Protein AF-A0A956BMW6-F1 (afdb_monomer_lite)

Sequence (352 aa):
LVRGEIVCARPAPELARLLAAKYALALAGGLCAAPFGGFLPFALVFYAIEAQMVFLAPALLDHPGLTRRELLAHCRDLTGRTGGTVATMRTVIPIAVRMLLGGLPSGDPVRAWSLGAIAVVLWYEDLLARPPATTASHAHLDVGGHAPLHVREEAVDLGLGLTLLHASDLHLRANGRSARVVEGVVHAARGVDAVLLGGDLLDGPSGEPLLTDLVRRCPRVLAIPGNHDRWVGVGRVRRAVERGSGTWLTGEALVGGLVVGTGGTPSARPALLLVHVPRQAVGGWDLAVAGHLHGGQVVLVERTRMWPGALLDGRTGRRFVVDGTPLLVSRGASDTLPVRWRCPREVLRIAL

pLDDT: mean 85.04, std 15.17, range [30.11, 98.88]

Secondary structure (DSSP, 8-state):
--------PPPPHHHHHHHHHHHHHHHHHHHHHGGGTSHHHHHHHHHHHHHTTTTHHHHHHH-TT--HHHHHHHHHHHHHHTTSHHHHHHHHHHHHHHHHHTTTTTT-HHHHHHHHHHHHHHHHHHHHTSPP-------SEEETT-SPPEEEEEE---SS--EEEEE----B-SSHHHHHHHHHHHHHTTT-SEEEE-S--BSSGGGHHHHHHHHHHSSEEEE---HHHHHH-HHHHHHHHHHTTPEEPSSEEEETTEEEESSSS-SSSSEEEE-SSGGG--SSSSEEEE-SSGGGSBEEEESSSEEEGGGT-TT-SSEEEETTEEEEE---S--SS-EEES---EEEEEE-

Radius of gyration: 25.82 Å; chains: 1; bounding box: 49×38×76 Å

Structure (mmCIF, N/CA/C/O backbone):
data_AF-A0A956BMW6-F1
#
_entry.id   AF-A0A956BMW6-F1
#
loop_
_atom_site.group_PDB
_atom_site.id
_atom_site.type_symbol
_atom_site.label_atom_id
_atom_site.label_alt_id
_atom_site.label_comp_id
_atom_site.label_asym_id
_atom_site.label_entity_id
_atom_site.label_seq_id
_atom_site.pdbx_PDB_ins_code
_atom_site.Cartn_x
_atom_site.Cartn_y
_atom_site.Cartn_z
_atom_site.occupancy
_atom_site.B_iso_or_equiv
_atom_site.auth_seq_id
_atom_site.auth_comp_id
_atom_site.auth_asym_id
_atom_site.auth_atom_id
_atom_site.pdbx_PDB_model_num
ATOM 1 N N . LEU A 1 1 ? -20.983 -14.139 -24.755 1.00 36.53 1 LEU A N 1
ATOM 2 C CA . LEU A 1 1 ? -21.664 -13.174 -23.866 1.00 36.53 1 LEU A CA 1
ATOM 3 C C . LEU A 1 1 ? -21.462 -11.771 -24.434 1.00 36.53 1 LEU A C 1
ATOM 5 O O . LEU A 1 1 ? -20.533 -11.092 -24.043 1.00 36.53 1 LEU A O 1
ATOM 9 N N . VAL A 1 2 ? -22.294 -11.391 -25.405 1.00 30.11 2 VAL A N 1
ATOM 10 C CA . VAL A 1 2 ? -22.669 -10.000 -25.703 1.00 30.11 2 VAL A CA 1
ATOM 11 C C . VAL A 1 2 ? -24.128 -10.105 -26.144 1.00 30.11 2 VAL A C 1
ATOM 13 O O . VAL A 1 2 ? -24.416 -10.595 -27.231 1.00 30.11 2 VAL A O 1
ATOM 16 N N . ARG A 1 3 ? -25.057 -9.790 -25.237 1.00 37.25 3 ARG A N 1
ATOM 17 C CA . ARG A 1 3 ? -26.448 -9.480 -25.582 1.00 37.25 3 ARG A CA 1
ATOM 18 C C . ARG A 1 3 ? -26.508 -7.959 -25.657 1.00 37.25 3 ARG A C 1
ATOM 20 O O . ARG A 1 3 ? -26.578 -7.304 -24.628 1.00 37.25 3 ARG A O 1
ATOM 27 N N . GLY A 1 4 ? -26.410 -7.435 -26.867 1.00 32.25 4 GLY A N 1
ATOM 28 C CA . GLY A 1 4 ? -26.647 -6.039 -27.197 1.00 32.25 4 GLY A CA 1
ATOM 29 C C . GLY A 1 4 ? -27.052 -6.011 -28.661 1.00 32.25 4 GLY A C 1
ATOM 30 O O . GLY A 1 4 ? -26.352 -6.585 -29.495 1.00 32.25 4 GLY A O 1
ATOM 31 N N . GLU A 1 5 ? -28.221 -5.457 -28.962 1.00 34.69 5 GLU A N 1
ATOM 32 C CA . GLU A 1 5 ? -28.668 -5.271 -30.338 1.00 34.69 5 GLU A CA 1
ATOM 33 C C . GLU A 1 5 ? -27.644 -4.395 -31.069 1.00 34.69 5 GLU A C 1
ATOM 35 O O . GLU A 1 5 ? -27.405 -3.250 -30.687 1.00 34.69 5 GLU A O 1
ATOM 40 N N . ILE A 1 6 ? -27.012 -4.934 -32.116 1.00 34.97 6 ILE A N 1
ATOM 41 C CA . ILE A 1 6 ? -26.205 -4.128 -33.031 1.00 34.97 6 ILE A CA 1
ATOM 42 C C . ILE A 1 6 ? -27.196 -3.329 -33.869 1.00 34.97 6 ILE A C 1
ATOM 44 O O . ILE A 1 6 ? -27.662 -3.783 -34.915 1.00 34.97 6 ILE A O 1
ATOM 48 N N . VAL A 1 7 ? -27.540 -2.132 -33.402 1.00 34.84 7 VAL A N 1
ATOM 49 C CA . VAL A 1 7 ? -28.178 -1.135 -34.255 1.00 34.84 7 VAL A CA 1
ATOM 50 C C . VAL A 1 7 ? -27.141 -0.764 -35.312 1.00 34.84 7 VAL A C 1
ATOM 52 O O . VAL A 1 7 ? -26.187 -0.039 -35.042 1.00 34.84 7 VAL A O 1
ATOM 55 N N . CYS A 1 8 ? -27.297 -1.309 -36.519 1.00 36.19 8 CYS A N 1
ATOM 56 C CA . CYS A 1 8 ? -26.541 -0.905 -37.702 1.00 36.19 8 CYS A CA 1
ATOM 57 C C . CYS A 1 8 ? -26.937 0.534 -38.073 1.00 36.19 8 CYS A C 1
ATOM 59 O O . CYS A 1 8 ? -27.705 0.775 -39.005 1.00 36.19 8 CYS A O 1
ATOM 61 N N . ALA A 1 9 ? -26.429 1.510 -37.321 1.00 43.31 9 ALA A N 1
ATOM 62 C CA . ALA A 1 9 ? -26.394 2.887 -37.770 1.00 43.31 9 ALA A CA 1
ATOM 63 C C . ALA A 1 9 ? -25.544 2.915 -39.047 1.00 43.31 9 ALA A C 1
ATOM 65 O O . ALA A 1 9 ? -24.424 2.399 -39.069 1.00 43.31 9 ALA A O 1
ATOM 66 N N . ARG A 1 10 ? -26.090 3.466 -40.139 1.00 45.69 10 ARG A N 1
ATOM 67 C CA . ARG A 1 10 ? -25.322 3.674 -41.375 1.00 45.69 10 ARG A CA 1
ATOM 68 C C . ARG A 1 10 ? -24.007 4.373 -41.004 1.00 45.69 10 ARG A C 1
ATOM 70 O O . ARG A 1 10 ? -24.070 5.328 -40.227 1.00 45.69 10 ARG A O 1
ATOM 77 N N . PRO A 1 11 ? -22.844 3.951 -41.536 1.00 48.69 11 PRO A N 1
ATOM 78 C CA . PRO A 1 11 ? -21.602 4.656 -41.265 1.00 48.69 11 PRO A CA 1
ATOM 79 C C . PRO A 1 11 ? -21.801 6.114 -41.672 1.00 48.69 11 PRO A C 1
ATOM 81 O O . PRO A 1 11 ? -22.144 6.398 -42.823 1.00 48.69 11 PRO A O 1
ATOM 84 N N . ALA A 1 12 ? -21.658 7.028 -40.711 1.00 57.59 12 ALA A N 1
ATOM 85 C CA . ALA A 1 12 ? -21.768 8.450 -40.980 1.00 57.59 12 ALA A CA 1
ATOM 86 C C . ALA A 1 12 ? -20.823 8.785 -42.153 1.00 57.59 12 ALA A C 1
ATOM 88 O O . ALA A 1 12 ? -19.691 8.295 -42.166 1.00 57.59 12 ALA A O 1
ATOM 89 N N . PRO A 1 13 ? -21.234 9.584 -43.154 1.00 61.38 13 PRO A N 1
ATOM 90 C CA . PRO A 1 13 ? -20.389 9.935 -44.304 1.00 61.38 13 PRO A CA 1
ATOM 91 C C . PRO A 1 13 ? -19.022 10.526 -43.904 1.00 61.38 13 PRO A C 1
ATOM 93 O O . PRO A 1 13 ? -18.070 10.492 -44.685 1.00 61.38 13 PRO A O 1
ATOM 96 N N . GLU A 1 14 ? -18.892 11.010 -42.670 1.00 61.91 14 GLU A N 1
ATOM 97 C CA . GLU A 1 14 ? -17.630 11.418 -42.055 1.00 61.91 14 GLU A CA 1
ATOM 98 C C . GLU A 1 14 ? -16.658 10.259 -41.774 1.00 61.91 14 GLU A C 1
ATOM 100 O O . GLU A 1 14 ? -15.463 10.420 -42.020 1.00 61.91 14 GLU A O 1
ATOM 105 N N . LEU A 1 15 ? -17.134 9.075 -41.362 1.00 59.09 15 LEU A N 1
ATOM 106 C CA . LEU A 1 15 ? -16.298 7.884 -41.149 1.00 59.09 15 LEU A CA 1
ATOM 107 C C . LEU A 1 15 ? -15.614 7.459 -42.453 1.00 59.09 15 LEU A C 1
ATOM 109 O O . LEU A 1 15 ? -14.406 7.228 -42.479 1.00 59.09 15 LEU A O 1
ATOM 113 N N . ALA A 1 16 ? -16.365 7.420 -43.557 1.00 65.19 16 ALA A N 1
ATOM 114 C CA . ALA A 1 16 ? -15.823 7.071 -44.868 1.00 65.19 16 ALA A CA 1
ATOM 115 C C . ALA A 1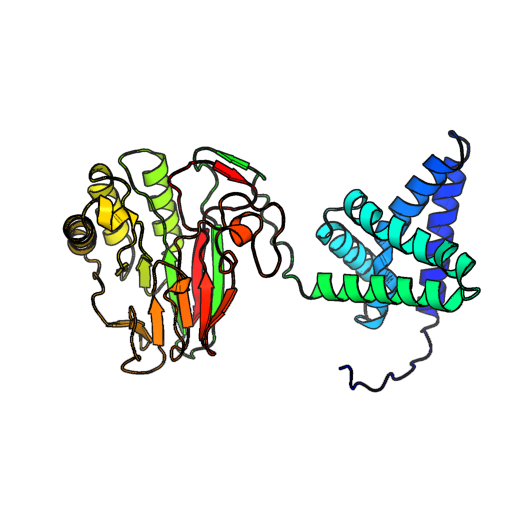 16 ? -14.759 8.082 -45.335 1.00 65.19 16 ALA A C 1
ATOM 117 O O . ALA A 1 16 ? -13.702 7.688 -45.827 1.00 65.19 16 ALA A O 1
ATOM 118 N N . ARG A 1 17 ? -14.992 9.386 -45.122 1.00 71.81 17 ARG A N 1
ATOM 119 C CA . ARG A 1 17 ? -14.029 10.450 -45.461 1.00 71.81 17 ARG A CA 1
ATOM 120 C C . ARG A 1 17 ? -12.768 10.397 -44.597 1.00 71.81 17 ARG A C 1
ATOM 122 O O . ARG A 1 17 ? -11.673 10.604 -45.114 1.00 71.81 17 ARG A O 1
ATOM 129 N N . LEU A 1 18 ? -12.898 10.104 -43.303 1.00 66.94 18 LEU A N 1
ATOM 130 C CA . LEU A 1 18 ? -11.768 9.986 -42.378 1.00 66.94 18 LEU A CA 1
ATOM 131 C C . LEU A 1 18 ? -10.918 8.746 -42.660 1.00 66.94 18 LEU A C 1
ATOM 133 O O . LEU A 1 18 ? -9.692 8.848 -42.678 1.00 66.94 18 LEU A O 1
ATOM 137 N N . LEU A 1 19 ? -11.547 7.602 -42.942 1.00 66.81 19 LEU A N 1
ATOM 138 C CA . LEU A 1 19 ? -10.843 6.387 -43.351 1.00 66.81 19 LEU A CA 1
ATOM 139 C C . LEU A 1 19 ? -10.152 6.566 -44.711 1.00 66.81 19 LEU A C 1
ATOM 141 O O . LEU A 1 19 ? -8.996 6.179 -44.862 1.00 66.81 19 LEU A O 1
ATOM 145 N N . ALA A 1 20 ? -10.802 7.220 -45.677 1.00 72.69 20 ALA A N 1
ATOM 146 C CA . ALA A 1 20 ? -10.175 7.544 -46.958 1.00 72.69 20 ALA A CA 1
ATOM 147 C C . ALA A 1 20 ? -8.963 8.479 -46.782 1.00 72.69 20 ALA A C 1
ATOM 149 O O . ALA A 1 20 ? -7.898 8.226 -47.343 1.00 72.69 20 ALA A O 1
ATOM 150 N N . ALA A 1 21 ? -9.085 9.516 -45.945 1.00 73.25 21 ALA A N 1
ATOM 151 C CA . ALA A 1 21 ? -7.979 10.420 -45.628 1.00 73.25 21 ALA A CA 1
ATOM 152 C C . ALA A 1 21 ? -6.824 9.706 -44.902 1.00 73.25 21 ALA A C 1
ATOM 154 O O . ALA A 1 21 ? -5.660 10.006 -45.167 1.00 73.25 21 ALA A O 1
ATOM 155 N N . LYS A 1 22 ? -7.135 8.747 -44.020 1.00 70.31 22 LYS A N 1
ATOM 156 C CA . LYS A 1 22 ? -6.161 7.881 -43.341 1.00 70.31 22 LYS A CA 1
ATOM 157 C C . LYS A 1 22 ? -5.323 7.097 -44.352 1.00 70.31 22 LYS A C 1
ATOM 159 O O . LYS A 1 22 ? -4.097 7.194 -44.325 1.00 70.31 22 LYS A O 1
ATOM 164 N N . TYR A 1 23 ? -5.969 6.373 -45.266 1.00 72.00 23 TYR A N 1
ATOM 165 C CA . TYR A 1 23 ? -5.254 5.574 -46.263 1.00 72.00 23 TYR A CA 1
ATOM 166 C C . TYR A 1 23 ? -4.502 6.440 -47.279 1.00 72.00 23 TYR A C 1
ATOM 168 O O . TYR A 1 23 ? -3.390 6.084 -47.659 1.00 72.00 23 TYR A O 1
ATOM 176 N N . ALA A 1 24 ? -5.039 7.605 -47.656 1.00 73.75 24 ALA A N 1
ATOM 177 C CA . ALA A 1 24 ? -4.345 8.554 -48.526 1.00 73.75 24 ALA A CA 1
ATOM 178 C C . ALA A 1 24 ? -3.059 9.104 -47.885 1.00 73.75 24 ALA A C 1
ATOM 180 O O . ALA A 1 24 ? -2.025 9.167 -48.546 1.00 73.75 24 ALA A O 1
ATOM 181 N N . LEU A 1 25 ? -3.093 9.456 -46.594 1.00 69.62 25 LEU A N 1
ATOM 182 C CA . LEU A 1 25 ? -1.922 9.955 -45.867 1.00 69.62 25 LEU A CA 1
ATOM 183 C C . LEU A 1 25 ? -0.862 8.864 -45.670 1.00 69.62 25 LEU A C 1
ATOM 185 O O . LEU A 1 25 ? 0.325 9.121 -45.865 1.00 69.62 25 LEU A O 1
ATOM 189 N N . ALA A 1 26 ? -1.286 7.650 -45.309 1.00 65.56 26 ALA A N 1
ATOM 190 C CA . ALA A 1 26 ? -0.382 6.517 -45.145 1.00 65.56 26 ALA A CA 1
ATOM 191 C C . ALA A 1 26 ? 0.287 6.139 -46.479 1.00 65.56 26 ALA A C 1
ATOM 193 O O . ALA A 1 26 ? 1.500 5.937 -46.525 1.00 65.56 26 ALA A O 1
ATOM 194 N N . LEU A 1 27 ? -0.478 6.130 -47.578 1.00 70.75 27 LEU A N 1
ATOM 195 C CA . LEU A 1 27 ? 0.034 5.872 -48.924 1.00 70.75 27 LEU A CA 1
ATOM 196 C C . LEU A 1 27 ? 0.987 6.976 -49.399 1.00 70.75 27 LEU A C 1
ATOM 198 O O . LEU A 1 27 ? 2.063 6.660 -49.895 1.00 70.75 27 LEU A O 1
ATOM 202 N N . ALA A 1 28 ? 0.642 8.254 -49.212 1.00 71.44 28 ALA A N 1
ATOM 203 C CA . ALA A 1 28 ? 1.502 9.379 -49.585 1.00 71.44 28 ALA A CA 1
ATOM 204 C C . ALA A 1 28 ? 2.822 9.382 -48.795 1.00 71.44 28 ALA A C 1
ATOM 206 O O . ALA A 1 28 ? 3.891 9.520 -49.384 1.00 71.44 28 ALA A O 1
ATOM 207 N N . GLY A 1 29 ? 2.760 9.162 -47.476 1.00 63.56 29 GLY A N 1
ATOM 208 C CA . GLY A 1 29 ? 3.949 9.046 -46.628 1.00 63.56 29 GLY A CA 1
ATOM 209 C C . GLY A 1 29 ? 4.844 7.872 -47.029 1.00 63.56 29 GLY A C 1
ATOM 210 O O . GLY A 1 29 ? 6.062 8.025 -47.093 1.00 63.56 29 GLY A O 1
ATOM 211 N N . GLY A 1 30 ? 4.243 6.729 -47.372 1.00 61.69 30 GLY A N 1
ATOM 212 C CA . GLY A 1 30 ? 4.965 5.597 -47.944 1.00 61.69 30 GLY A CA 1
ATOM 213 C C . GLY A 1 30 ? 5.629 5.953 -49.278 1.00 61.69 30 GLY A C 1
ATOM 214 O O . GLY A 1 30 ? 6.833 5.762 -49.431 1.00 61.69 30 GLY A O 1
ATOM 215 N N . LEU A 1 31 ? 4.877 6.501 -50.240 1.00 70.31 31 LEU A N 1
ATOM 216 C CA . LEU A 1 31 ? 5.373 6.816 -51.588 1.00 70.31 31 LEU A CA 1
ATOM 217 C C . LEU A 1 31 ? 6.543 7.810 -51.564 1.00 70.31 31 LEU A C 1
ATOM 219 O O . LEU A 1 31 ? 7.492 7.638 -52.324 1.00 70.31 31 LEU A O 1
ATOM 223 N N . CYS A 1 32 ? 6.536 8.783 -50.649 1.00 67.94 32 CYS A N 1
ATOM 224 C CA . CYS A 1 32 ? 7.662 9.698 -50.437 1.00 67.94 32 CYS A CA 1
ATOM 225 C C . CYS A 1 32 ? 8.940 8.996 -49.938 1.00 67.94 32 CYS A C 1
ATOM 227 O O . CYS A 1 32 ? 10.039 9.496 -50.168 1.00 67.94 32 CYS A O 1
ATOM 229 N N . ALA A 1 33 ? 8.817 7.844 -49.273 1.00 61.12 33 ALA A N 1
ATOM 230 C CA . ALA A 1 33 ? 9.941 7.045 -48.783 1.00 61.12 33 ALA A CA 1
ATOM 231 C C . ALA A 1 33 ? 10.445 6.002 -49.805 1.00 61.12 33 ALA A C 1
ATOM 233 O O . ALA A 1 33 ? 11.543 5.469 -49.646 1.00 61.12 33 ALA A O 1
ATOM 234 N N . ALA A 1 34 ? 9.681 5.727 -50.871 1.00 61.94 34 ALA A N 1
ATOM 235 C CA . ALA A 1 34 ? 10.022 4.739 -51.899 1.00 61.94 34 ALA A CA 1
ATOM 236 C C . ALA A 1 34 ? 11.363 4.987 -52.638 1.00 61.94 34 ALA A C 1
ATOM 238 O O . ALA A 1 34 ? 12.058 4.003 -52.909 1.00 61.94 34 ALA A O 1
ATOM 239 N N . PRO A 1 35 ? 11.792 6.239 -52.921 1.00 69.25 35 PRO A N 1
ATOM 240 C CA . PRO A 1 35 ? 13.076 6.507 -53.582 1.00 69.25 35 PRO A CA 1
ATOM 241 C C . PRO A 1 35 ? 14.315 6.162 -52.735 1.00 69.25 35 PRO A C 1
ATOM 243 O O . PRO A 1 35 ? 15.419 6.119 -53.269 1.00 69.25 35 PRO A O 1
ATOM 246 N N . PHE A 1 36 ? 14.157 5.913 -51.429 1.00 64.69 36 PHE A N 1
ATOM 247 C CA . PHE A 1 36 ? 15.257 5.805 -50.461 1.00 64.69 36 PHE A CA 1
ATOM 248 C C . PHE A 1 36 ? 15.595 4.363 -50.031 1.00 64.69 36 PHE A C 1
ATOM 250 O O . PHE A 1 36 ? 16.096 4.153 -48.928 1.00 64.69 36 PHE A O 1
ATOM 257 N N . GLY A 1 37 ? 15.358 3.357 -50.883 1.00 57.81 37 GLY A N 1
ATOM 258 C CA . GLY A 1 37 ? 15.910 2.006 -50.663 1.00 57.81 37 GLY A CA 1
ATOM 259 C C . GLY A 1 37 ? 14.908 0.855 -50.518 1.00 57.81 37 GLY A C 1
ATOM 260 O O . GLY A 1 37 ? 15.183 -0.109 -49.807 1.00 57.81 37 GLY A O 1
ATOM 261 N N . GLY A 1 38 ? 13.768 0.906 -51.214 1.00 65.31 38 GLY A N 1
ATOM 262 C CA . GLY A 1 38 ? 12.919 -0.271 -51.450 1.00 65.31 38 GLY A CA 1
ATOM 263 C C . GLY A 1 38 ? 11.699 -0.422 -50.531 1.00 65.31 38 GLY A C 1
ATOM 264 O O . GLY A 1 38 ? 11.336 0.466 -49.766 1.00 65.31 38 GLY A O 1
ATOM 265 N N . PHE A 1 39 ? 11.018 -1.567 -50.642 1.00 70.38 39 PHE A N 1
ATOM 266 C CA . PHE A 1 39 ? 9.704 -1.828 -50.028 1.00 70.38 39 PHE A CA 1
ATOM 267 C C . PHE A 1 39 ? 9.698 -1.775 -48.487 1.00 70.38 39 PHE A C 1
ATOM 269 O O . PHE A 1 39 ? 8.685 -1.440 -47.876 1.00 70.38 39 PHE A O 1
ATOM 276 N N . LEU A 1 40 ? 10.826 -2.079 -47.841 1.00 69.81 40 LEU A N 1
ATOM 277 C CA . LEU A 1 40 ? 10.925 -2.145 -46.382 1.00 69.81 40 LEU A CA 1
ATOM 278 C C . LEU A 1 40 ? 10.830 -0.767 -45.688 1.00 69.81 40 LEU A C 1
ATOM 280 O O . LEU A 1 40 ? 9.982 -0.627 -44.805 1.00 69.81 40 LEU A O 1
ATOM 284 N N . PRO A 1 41 ? 11.620 0.266 -46.053 1.00 70.19 41 PRO A N 1
ATOM 285 C CA . PRO A 1 41 ? 11.460 1.605 -45.479 1.00 70.19 41 PRO A CA 1
ATOM 286 C C . PRO A 1 41 ? 10.086 2.218 -45.790 1.00 70.19 41 PRO A C 1
ATOM 288 O O . PRO A 1 41 ? 9.492 2.837 -44.907 1.00 70.19 41 PRO A O 1
ATOM 291 N N . PHE A 1 42 ? 9.533 1.959 -46.983 1.00 75.69 42 PHE A N 1
ATOM 292 C CA . PHE A 1 42 ? 8.144 2.296 -47.323 1.00 75.69 42 PHE A CA 1
ATOM 293 C C . PHE A 1 42 ? 7.161 1.691 -46.309 1.00 75.69 42 PHE A C 1
ATOM 295 O O . PHE A 1 42 ? 6.346 2.406 -45.723 1.00 75.69 42 PHE A O 1
ATOM 302 N N . ALA A 1 43 ? 7.260 0.381 -46.061 1.00 73.62 43 ALA A N 1
ATOM 303 C CA . ALA A 1 43 ? 6.364 -0.326 -45.153 1.00 73.62 43 ALA A CA 1
ATOM 304 C C . ALA A 1 43 ? 6.498 0.184 -43.712 1.00 73.62 43 ALA A C 1
ATOM 306 O O . ALA A 1 43 ? 5.493 0.373 -43.031 1.00 73.62 43 ALA A O 1
ATOM 307 N N . LEU A 1 44 ? 7.717 0.462 -43.244 1.00 75.56 44 LEU A N 1
ATOM 308 C CA . LEU A 1 44 ? 7.942 0.977 -41.892 1.00 75.56 44 LEU A CA 1
ATOM 309 C C . LEU A 1 44 ? 7.322 2.364 -41.687 1.00 75.56 44 LEU A C 1
ATOM 311 O O . LEU A 1 44 ? 6.669 2.580 -40.668 1.00 75.56 44 LEU A O 1
ATOM 315 N N . VAL A 1 45 ? 7.471 3.279 -42.650 1.00 75.94 45 VAL A N 1
ATOM 316 C CA . VAL A 1 45 ? 6.852 4.615 -42.588 1.00 75.94 45 VAL A CA 1
ATOM 317 C C . VAL A 1 45 ? 5.329 4.514 -42.665 1.00 75.94 45 VAL A C 1
ATOM 319 O O . VAL A 1 45 ? 4.634 5.123 -41.851 1.00 75.94 45 VAL A O 1
ATOM 322 N N . PHE A 1 46 ? 4.810 3.691 -43.581 1.00 81.06 46 PHE A N 1
ATOM 323 C CA . PHE A 1 46 ? 3.379 3.412 -43.688 1.00 81.06 46 PHE A CA 1
ATOM 324 C C . PHE A 1 46 ? 2.810 2.919 -42.350 1.00 81.06 46 PHE A C 1
ATOM 326 O O . PHE A 1 46 ? 1.844 3.485 -41.841 1.00 81.06 46 PHE A O 1
ATOM 333 N N . TYR A 1 47 ? 3.444 1.920 -41.728 1.00 80.31 47 TYR A N 1
ATOM 334 C CA . TYR A 1 47 ? 2.975 1.361 -40.459 1.00 80.31 47 TYR A CA 1
ATOM 335 C C . TYR A 1 47 ? 3.205 2.283 -39.258 1.00 80.31 47 TYR A C 1
ATOM 337 O O . TYR A 1 47 ? 2.441 2.209 -38.298 1.00 80.31 47 TYR A O 1
ATOM 345 N N . ALA A 1 48 ? 4.197 3.174 -39.295 1.00 78.75 48 ALA A N 1
ATOM 346 C CA . ALA A 1 48 ? 4.371 4.197 -38.265 1.00 78.75 48 ALA A CA 1
ATOM 347 C C . ALA A 1 48 ? 3.217 5.214 -38.276 1.00 78.75 48 ALA A C 1
ATOM 349 O O . ALA A 1 48 ? 2.740 5.610 -37.210 1.00 78.75 48 ALA A O 1
ATOM 350 N N . ILE A 1 49 ? 2.743 5.593 -39.469 1.00 79.94 49 ILE A N 1
ATOM 351 C CA . ILE A 1 49 ? 1.562 6.447 -39.659 1.00 79.94 49 ILE A CA 1
ATOM 352 C C . ILE A 1 49 ? 0.287 5.684 -39.273 1.00 79.94 49 ILE A C 1
ATOM 354 O O . ILE A 1 49 ? -0.530 6.199 -38.510 1.00 79.94 49 ILE A O 1
ATOM 358 N N . GLU A 1 50 ? 0.141 4.442 -39.738 1.00 81.62 50 GLU A N 1
ATOM 359 C CA . GLU A 1 50 ? -1.007 3.579 -39.435 1.00 81.62 50 GLU A CA 1
ATOM 360 C C . GLU A 1 50 ? -1.154 3.330 -37.931 1.00 81.62 50 GLU A C 1
ATOM 362 O O . GLU A 1 50 ? -2.260 3.390 -37.398 1.00 81.62 50 GLU A O 1
ATOM 367 N N . ALA A 1 51 ? -0.039 3.137 -37.220 1.00 84.62 51 ALA A N 1
ATOM 368 C CA . ALA A 1 51 ? -0.019 2.967 -35.772 1.00 84.62 51 ALA A CA 1
ATOM 369 C C . ALA A 1 51 ? -0.664 4.147 -35.024 1.00 84.62 51 ALA A C 1
ATOM 371 O O . ALA A 1 51 ? -1.325 3.916 -34.019 1.00 84.62 51 ALA A O 1
ATOM 372 N N . GLN A 1 52 ? -0.558 5.383 -35.531 1.00 82.62 52 GLN A N 1
ATOM 373 C CA . GLN A 1 52 ? -1.207 6.552 -34.910 1.00 82.62 52 GLN A CA 1
ATOM 374 C C . GLN A 1 52 ? -2.730 6.578 -35.100 1.00 82.62 52 GLN A C 1
ATOM 376 O O . GLN A 1 52 ? -3.421 7.368 -34.458 1.00 82.62 52 GLN A O 1
ATOM 381 N N . MET A 1 53 ? -3.253 5.772 -36.026 1.00 83.06 53 MET A N 1
ATOM 382 C CA . MET A 1 53 ? -4.650 5.793 -36.469 1.00 83.06 53 MET A CA 1
ATOM 383 C C . MET A 1 53 ? -5.308 4.409 -36.409 1.00 83.06 53 MET A C 1
ATOM 385 O O . MET A 1 53 ? -6.397 4.211 -36.958 1.00 83.06 53 MET A O 1
ATOM 389 N N . VAL A 1 54 ? -4.667 3.431 -35.765 1.00 87.81 54 VAL A N 1
ATOM 390 C CA . VAL A 1 54 ? -5.180 2.057 -35.691 1.00 87.81 54 VAL A CA 1
ATOM 391 C C . VAL A 1 54 ? -6.491 1.990 -34.899 1.00 87.81 54 VAL A C 1
ATOM 393 O O . VAL A 1 54 ? -7.396 1.250 -35.268 1.00 87.81 54 VAL A O 1
ATOM 396 N N . PHE A 1 55 ? -6.646 2.851 -33.891 1.00 89.50 55 PHE A N 1
ATOM 397 C CA . PHE A 1 55 ? -7.839 2.936 -33.042 1.00 89.50 55 PHE A CA 1
ATOM 398 C C . PHE A 1 55 ? -8.918 3.893 -33.565 1.00 89.50 55 PHE A C 1
ATOM 400 O O . PHE A 1 55 ? -9.931 4.086 -32.905 1.00 89.50 55 PHE A O 1
ATOM 407 N N . LEU A 1 56 ? -8.733 4.482 -34.751 1.00 84.19 56 LEU A N 1
ATOM 408 C CA . LEU A 1 56 ? -9.634 5.513 -35.274 1.00 84.19 56 LEU A CA 1
ATOM 409 C C . LEU A 1 56 ? -11.072 5.010 -35.459 1.00 84.19 56 LEU A C 1
ATOM 411 O O . LEU A 1 56 ? -12.018 5.723 -35.147 1.00 84.19 56 LEU A O 1
ATOM 415 N N . ALA A 1 57 ? -11.226 3.788 -35.974 1.00 81.44 57 ALA A N 1
ATOM 416 C CA . ALA A 1 57 ? -12.533 3.187 -36.215 1.00 81.44 57 ALA A CA 1
ATOM 417 C C . ALA A 1 57 ? -13.296 2.873 -34.913 1.00 81.44 57 ALA A C 1
ATOM 419 O O . ALA A 1 57 ? -14.414 3.367 -34.786 1.00 81.44 57 ALA A O 1
ATOM 420 N N . PRO A 1 58 ? -12.736 2.125 -33.938 1.00 80.19 58 PRO A N 1
ATOM 421 C CA . PRO A 1 58 ? -13.439 1.888 -32.678 1.00 80.19 58 PRO A CA 1
ATOM 422 C C . PRO A 1 58 ? -13.671 3.179 -31.877 1.00 80.19 58 PRO A C 1
ATOM 424 O O . PRO A 1 58 ? -14.776 3.392 -31.396 1.00 80.19 58 PRO A O 1
ATOM 427 N N . ALA A 1 59 ? -12.711 4.112 -31.846 1.00 79.38 59 ALA A N 1
ATOM 428 C CA . ALA A 1 59 ? -12.892 5.384 -31.144 1.00 79.38 59 ALA A CA 1
ATOM 429 C C . ALA A 1 59 ? -14.018 6.257 -31.719 1.00 79.38 59 ALA A C 1
ATOM 431 O O . ALA A 1 59 ? -14.670 6.985 -30.976 1.00 79.38 59 ALA A O 1
ATOM 432 N N . LEU A 1 60 ? -14.261 6.203 -33.035 1.00 77.69 60 LEU A N 1
ATOM 433 C CA . LEU A 1 60 ? -15.384 6.924 -33.635 1.00 77.69 60 LEU A CA 1
ATOM 434 C C . LEU A 1 60 ? -16.734 6.296 -33.260 1.00 77.69 60 LEU A C 1
ATOM 436 O O . LEU A 1 60 ? -17.716 7.020 -33.123 1.00 77.69 60 LEU A O 1
ATOM 440 N N . LEU A 1 61 ? -16.788 4.967 -33.116 1.00 75.12 61 LEU A N 1
ATOM 441 C CA . LEU A 1 61 ? -18.007 4.261 -32.714 1.00 75.12 61 LEU A CA 1
ATOM 442 C C . LEU A 1 61 ? -18.400 4.607 -31.272 1.00 75.12 61 LEU A C 1
ATOM 444 O O . LEU A 1 61 ? -19.575 4.861 -31.017 1.00 75.12 61 LEU A O 1
ATOM 448 N N . ASP A 1 62 ? -17.422 4.694 -30.373 1.00 76.00 62 ASP A N 1
ATOM 449 C CA . ASP A 1 62 ? -17.650 5.005 -28.956 1.00 76.00 62 ASP A CA 1
ATOM 450 C C . ASP A 1 62 ? -17.882 6.495 -28.689 1.00 76.00 62 ASP A C 1
ATOM 452 O O . ASP A 1 62 ? -18.547 6.879 -27.721 1.00 76.00 62 ASP A O 1
ATOM 456 N N . HIS A 1 63 ? -17.331 7.361 -29.540 1.00 74.12 63 HIS A N 1
ATOM 457 C CA . HIS A 1 63 ? -17.365 8.807 -29.347 1.00 74.12 63 HIS A CA 1
ATOM 458 C C . HIS A 1 63 ? -17.809 9.555 -30.618 1.00 74.12 63 HIS A C 1
ATOM 460 O O . HIS A 1 63 ? -17.043 10.353 -31.170 1.00 74.12 63 HIS A O 1
ATOM 466 N N . PRO A 1 64 ? -19.064 9.373 -31.076 1.00 69.88 64 PRO A N 1
ATOM 467 C CA . PRO A 1 64 ? -19.549 9.939 -32.340 1.00 69.88 64 PRO A CA 1
ATOM 468 C C . PRO A 1 64 ? -19.626 11.476 -32.357 1.00 69.88 64 PRO A C 1
ATOM 470 O O . PRO A 1 64 ? -19.787 12.064 -33.421 1.00 69.88 64 PRO A O 1
ATOM 473 N N . GLY A 1 65 ? -19.527 12.133 -31.196 1.00 71.62 65 GLY A N 1
ATOM 474 C CA . GLY A 1 65 ? -19.571 13.593 -31.062 1.00 71.62 65 GLY A CA 1
ATOM 475 C C . GLY A 1 65 ? -18.211 14.300 -31.087 1.00 71.62 65 GLY A C 1
ATOM 476 O O . GLY A 1 65 ? -18.187 15.528 -31.032 1.00 71.62 65 GLY A O 1
ATOM 477 N N . LEU A 1 66 ? -17.086 13.572 -31.136 1.00 74.38 66 LEU A N 1
ATOM 478 C CA . LEU A 1 66 ? -15.757 14.194 -31.145 1.00 74.38 66 LEU A CA 1
ATOM 479 C C . LEU A 1 66 ? -15.417 14.791 -32.509 1.00 74.38 66 LEU A C 1
ATOM 481 O O . LEU A 1 66 ? -15.626 14.180 -33.557 1.00 74.38 66 LEU A O 1
ATOM 485 N N . THR A 1 67 ? -14.779 15.960 -32.500 1.00 82.00 67 THR A N 1
ATOM 486 C CA . THR A 1 67 ? -14.219 16.539 -33.721 1.00 82.00 67 THR A CA 1
ATOM 487 C C . THR A 1 67 ? -13.040 15.704 -34.231 1.00 82.00 67 THR A C 1
ATOM 489 O O . THR A 1 67 ? -12.341 15.020 -33.478 1.00 82.00 67 THR A O 1
ATOM 492 N N . ARG A 1 68 ? -12.718 15.826 -35.527 1.00 76.00 68 ARG A N 1
ATOM 493 C CA . ARG A 1 68 ? -11.555 15.152 -36.144 1.00 76.00 68 ARG A CA 1
ATOM 494 C C . ARG A 1 68 ? -10.251 15.362 -35.362 1.00 76.00 68 ARG A C 1
ATOM 496 O O . ARG A 1 68 ? -9.421 14.457 -35.291 1.00 76.00 68 ARG A O 1
ATOM 503 N N . ARG A 1 69 ? -10.034 16.563 -34.819 1.00 76.88 69 ARG A N 1
ATOM 504 C CA . ARG A 1 69 ? -8.804 16.903 -34.089 1.00 76.88 69 ARG A CA 1
ATOM 505 C C . ARG A 1 69 ? -8.734 16.179 -32.747 1.00 76.88 69 ARG A C 1
ATOM 507 O O . ARG A 1 69 ? -7.669 15.666 -32.407 1.00 76.88 69 ARG A O 1
ATOM 514 N N . GLU A 1 70 ? -9.846 16.121 -32.025 1.00 75.50 70 GLU A N 1
ATOM 515 C CA . GLU A 1 70 ? -9.958 15.437 -30.733 1.00 75.50 70 GLU A CA 1
ATOM 516 C C . GLU A 1 70 ? -9.824 13.927 -30.901 1.00 75.50 70 GLU A C 1
ATOM 518 O O . GLU A 1 70 ? -9.069 13.296 -30.168 1.00 75.50 70 GLU A O 1
ATOM 523 N N . LEU A 1 71 ? -10.442 13.362 -31.938 1.00 77.69 71 LEU A N 1
ATOM 524 C CA . LEU A 1 71 ? -10.350 11.936 -32.237 1.00 77.69 71 LEU A CA 1
ATOM 525 C C . LEU A 1 71 ? -8.910 11.501 -32.563 1.00 77.69 71 LEU A C 1
ATOM 527 O O . LEU A 1 71 ? -8.432 10.473 -32.082 1.00 77.69 71 LEU A O 1
ATOM 531 N N . LEU A 1 72 ? -8.176 12.312 -33.334 1.00 80.94 72 LEU A N 1
ATOM 532 C CA . LEU A 1 72 ? -6.757 12.063 -33.613 1.00 80.94 72 LEU A CA 1
ATOM 533 C C . LEU A 1 72 ? -5.874 12.242 -32.372 1.00 80.94 72 LEU A C 1
ATOM 535 O O . LEU A 1 72 ? -4.879 11.531 -32.234 1.00 80.94 72 LEU A O 1
ATOM 539 N N . ALA A 1 73 ? -6.198 13.189 -31.489 1.00 78.56 73 ALA A N 1
ATOM 540 C CA . ALA A 1 73 ? -5.497 13.350 -30.218 1.00 78.56 73 ALA A CA 1
ATOM 541 C C . ALA A 1 73 ? -5.739 12.143 -29.296 1.00 78.56 73 ALA A C 1
ATOM 543 O O . ALA A 1 73 ? -4.786 11.612 -28.733 1.00 78.56 73 ALA A O 1
ATOM 544 N N . HIS A 1 74 ? -6.976 11.652 -29.234 1.00 80.69 74 HIS A N 1
ATOM 545 C CA . HIS A 1 74 ? -7.359 10.454 -28.492 1.00 80.69 74 HIS A CA 1
ATOM 546 C C . HIS A 1 74 ? -6.651 9.193 -29.016 1.00 80.69 74 HIS A C 1
ATOM 548 O O . HIS A 1 74 ? -6.074 8.435 -28.242 1.00 80.69 74 HIS A O 1
ATOM 554 N N . CYS A 1 75 ? -6.578 8.996 -30.338 1.00 84.25 75 CYS A N 1
ATOM 555 C CA . CYS A 1 75 ? -5.828 7.872 -30.916 1.00 84.25 75 CYS A CA 1
ATOM 556 C C . CYS A 1 75 ? -4.324 7.944 -30.606 1.00 84.25 75 CYS A C 1
ATOM 558 O O . CYS A 1 75 ? -3.689 6.916 -30.360 1.00 84.25 75 CYS A O 1
ATOM 560 N N . ARG A 1 76 ? -3.744 9.152 -30.586 1.00 83.19 76 ARG A N 1
ATOM 561 C CA . ARG A 1 76 ? -2.342 9.362 -30.192 1.00 83.19 76 ARG A CA 1
ATOM 562 C C . ARG A 1 76 ? -2.109 9.080 -28.713 1.00 83.19 76 ARG A C 1
ATOM 564 O O . ARG A 1 76 ? -1.097 8.468 -28.385 1.00 83.19 76 ARG A O 1
ATOM 571 N N . ASP A 1 77 ? -3.039 9.464 -27.844 1.00 81.94 77 ASP A N 1
ATOM 572 C CA . ASP A 1 77 ? -2.999 9.097 -26.427 1.00 81.94 77 ASP A CA 1
ATOM 573 C C . ASP A 1 77 ? -3.011 7.571 -26.255 1.00 81.94 77 ASP A C 1
ATOM 575 O O . ASP A 1 77 ? -2.104 7.010 -25.642 1.00 81.94 77 ASP A O 1
ATOM 579 N N . LEU A 1 78 ? -3.944 6.872 -26.911 1.00 84.06 78 LEU A N 1
ATOM 580 C CA . LEU A 1 78 ? -3.999 5.405 -26.914 1.00 84.06 78 LEU A CA 1
ATOM 581 C C . LEU A 1 78 ? -2.707 4.775 -27.442 1.00 84.06 78 LEU A C 1
ATOM 583 O O . LEU A 1 78 ? -2.184 3.834 -26.849 1.00 84.06 78 LEU A O 1
ATOM 587 N N . THR A 1 79 ? -2.133 5.334 -28.506 1.00 84.06 79 THR A N 1
ATOM 588 C CA . THR A 1 79 ? -0.823 4.922 -29.030 1.00 84.06 79 THR A CA 1
ATOM 589 C C . THR A 1 79 ? 0.271 5.111 -27.970 1.00 84.06 79 THR A C 1
ATOM 591 O O . THR A 1 79 ? 1.069 4.203 -27.728 1.00 84.06 79 THR A O 1
ATOM 594 N N . GLY A 1 80 ? 0.275 6.237 -27.255 1.00 80.31 80 GLY A N 1
ATOM 595 C CA . GLY A 1 80 ? 1.146 6.476 -26.103 1.00 80.31 80 GLY A CA 1
ATOM 596 C C . GLY A 1 80 ? 0.971 5.422 -25.005 1.00 80.31 80 GLY A C 1
ATOM 597 O O . GLY A 1 80 ? 1.957 4.860 -24.527 1.00 80.31 80 GLY A O 1
ATOM 598 N N . ARG A 1 81 ? -0.275 5.057 -24.685 1.00 78.19 81 ARG A N 1
ATOM 599 C CA . ARG A 1 81 ? -0.628 4.024 -23.692 1.00 78.19 81 ARG A CA 1
ATOM 600 C C . ARG A 1 81 ? -0.173 2.617 -24.086 1.00 78.19 81 ARG A C 1
ATOM 602 O O . ARG A 1 81 ? 0.043 1.782 -23.209 1.00 78.19 81 ARG A O 1
ATOM 609 N N . THR A 1 82 ? 0.047 2.352 -25.376 1.00 80.94 82 THR A N 1
ATOM 610 C CA . THR A 1 82 ? 0.683 1.101 -25.839 1.00 80.94 82 THR A CA 1
ATOM 611 C C . THR A 1 82 ? 2.207 1.076 -25.664 1.00 80.94 82 THR A C 1
ATOM 613 O O . THR A 1 82 ? 2.825 0.042 -25.909 1.00 80.94 82 THR A O 1
ATOM 616 N N . GLY A 1 83 ? 2.826 2.177 -25.221 1.00 77.19 83 GLY A N 1
ATOM 617 C CA . GLY A 1 83 ? 4.283 2.338 -25.147 1.00 77.19 83 GLY A CA 1
ATOM 618 C C . GLY A 1 83 ? 4.882 3.101 -26.333 1.00 77.19 83 GLY A C 1
ATOM 619 O O . GLY A 1 83 ? 6.086 3.006 -26.573 1.00 77.19 83 GLY A O 1
ATOM 620 N N . GLY A 1 84 ? 4.054 3.844 -27.075 1.00 81.88 84 GLY A N 1
ATOM 621 C CA . GLY A 1 84 ? 4.455 4.642 -28.232 1.00 81.88 84 GLY A CA 1
ATOM 622 C C . GLY A 1 84 ? 4.515 3.855 -29.545 1.00 81.88 84 GLY A C 1
ATOM 623 O O . GLY A 1 84 ? 4.375 2.634 -29.581 1.00 81.88 84 GLY A O 1
ATOM 624 N N . THR A 1 85 ? 4.768 4.573 -30.641 1.00 83.56 85 THR A N 1
ATOM 625 C CA . THR A 1 85 ? 4.630 4.099 -32.032 1.00 83.56 85 THR A CA 1
ATOM 626 C C . THR A 1 85 ? 5.309 2.763 -32.318 1.00 83.56 85 THR A C 1
ATOM 628 O O . THR A 1 85 ? 4.714 1.884 -32.934 1.00 83.56 85 THR A O 1
ATOM 631 N N . VAL A 1 86 ? 6.546 2.574 -31.851 1.00 83.25 86 VAL A N 1
ATOM 632 C CA . VAL A 1 86 ? 7.308 1.338 -32.097 1.00 83.25 86 VAL A CA 1
ATOM 633 C C . VAL A 1 86 ? 6.658 0.138 -31.401 1.00 83.25 86 VAL A C 1
ATOM 635 O O . VAL A 1 86 ? 6.590 -0.949 -31.975 1.00 83.25 86 VAL A O 1
ATOM 638 N N . ALA A 1 87 ? 6.150 0.320 -30.178 1.00 82.75 87 ALA A N 1
ATOM 639 C CA . ALA A 1 87 ? 5.450 -0.731 -29.445 1.00 82.75 87 ALA A CA 1
ATOM 640 C C . ALA A 1 87 ? 4.102 -1.067 -30.102 1.00 82.75 87 ALA A C 1
ATOM 642 O O . ALA A 1 87 ? 3.757 -2.243 -30.243 1.00 82.75 87 ALA A O 1
ATOM 643 N N . THR A 1 88 ? 3.391 -0.050 -30.595 1.00 87.69 88 THR A N 1
ATOM 644 C CA . THR A 1 88 ? 2.165 -0.224 -31.381 1.00 87.69 88 THR A CA 1
ATOM 645 C C . THR A 1 88 ? 2.437 -1.029 -32.654 1.00 87.69 88 THR A C 1
ATOM 647 O O . THR A 1 88 ? 1.760 -2.022 -32.912 1.00 87.69 88 THR A O 1
ATOM 650 N N . MET A 1 89 ? 3.479 -0.674 -33.416 1.00 87.56 89 MET A N 1
ATOM 651 C CA . MET A 1 89 ? 3.861 -1.367 -34.654 1.00 87.56 89 MET A CA 1
ATOM 652 C C . MET A 1 89 ? 4.175 -2.850 -34.427 1.00 87.56 89 MET A C 1
ATOM 654 O O . MET A 1 89 ? 3.759 -3.682 -35.229 1.00 87.56 89 MET A O 1
ATOM 658 N N . ARG A 1 90 ? 4.837 -3.208 -33.315 1.00 87.81 90 ARG A N 1
ATOM 659 C CA . ARG A 1 90 ? 5.107 -4.617 -32.954 1.00 87.81 90 ARG A CA 1
ATOM 660 C C . ARG A 1 90 ? 3.839 -5.461 -32.813 1.00 87.81 90 ARG A C 1
ATOM 662 O O . ARG A 1 90 ? 3.909 -6.671 -32.992 1.00 87.81 90 ARG A O 1
ATOM 669 N N . THR A 1 91 ? 2.706 -4.833 -32.508 1.00 86.69 91 THR A N 1
ATOM 670 C CA . THR A 1 91 ? 1.403 -5.500 -32.375 1.00 86.69 91 THR A CA 1
ATOM 671 C C . THR A 1 91 ? 0.604 -5.434 -33.678 1.00 86.69 91 THR A C 1
ATOM 673 O O . THR A 1 91 ? 0.037 -6.435 -34.108 1.00 86.69 91 THR A O 1
ATOM 676 N N . VAL A 1 92 ? 0.601 -4.279 -34.350 1.00 88.44 92 VAL A N 1
ATOM 677 C CA . VAL A 1 92 ? -0.168 -4.058 -35.587 1.00 88.44 92 VAL A CA 1
ATOM 678 C C . VAL A 1 92 ? 0.386 -4.847 -36.767 1.00 88.44 92 VAL A C 1
ATOM 680 O O . VAL A 1 92 ? -0.394 -5.399 -37.536 1.00 88.44 92 VAL A O 1
ATOM 683 N N . ILE A 1 93 ? 1.710 -4.937 -36.917 1.00 88.00 93 ILE A N 1
ATOM 684 C CA . ILE A 1 93 ? 2.326 -5.615 -38.066 1.00 88.00 93 ILE A CA 1
ATOM 685 C C . ILE A 1 93 ? 1.917 -7.100 -38.126 1.00 88.00 93 ILE A C 1
ATOM 687 O O . ILE A 1 93 ? 1.444 -7.523 -39.180 1.00 88.00 93 ILE A O 1
ATOM 691 N N . PRO A 1 94 ? 1.997 -7.898 -37.038 1.00 88.56 94 PRO A N 1
ATOM 692 C CA . PRO A 1 94 ? 1.488 -9.272 -37.046 1.00 88.56 94 PRO A CA 1
ATOM 693 C C . PRO A 1 94 ? -0.004 -9.386 -37.386 1.00 88.56 94 PRO A C 1
ATOM 695 O O . PRO A 1 94 ? -0.392 -10.290 -38.127 1.00 88.56 94 PRO A O 1
ATOM 698 N N . ILE A 1 95 ? -0.839 -8.466 -36.884 1.00 86.69 95 ILE A N 1
ATOM 699 C CA . ILE A 1 95 ? -2.276 -8.431 -37.199 1.00 86.69 95 ILE A CA 1
ATOM 700 C C . ILE A 1 95 ? -2.472 -8.185 -38.697 1.00 86.69 95 ILE A C 1
ATOM 702 O O . ILE A 1 95 ? -3.185 -8.940 -39.355 1.00 86.69 95 ILE A O 1
ATOM 706 N N . ALA A 1 96 ? -1.787 -7.191 -39.260 1.00 85.56 96 ALA A N 1
ATOM 707 C CA . ALA A 1 96 ? -1.882 -6.858 -40.674 1.00 85.56 96 ALA A CA 1
ATOM 708 C C . ALA A 1 96 ? -1.372 -7.997 -41.574 1.00 85.56 96 ALA A C 1
ATOM 710 O O . ALA A 1 96 ? -2.022 -8.345 -42.558 1.00 85.56 96 ALA A O 1
ATOM 711 N N . VAL A 1 97 ? -0.272 -8.658 -41.199 1.00 86.31 97 VAL A N 1
ATOM 712 C CA . VAL A 1 97 ? 0.218 -9.866 -41.884 1.00 86.31 97 VAL A CA 1
ATOM 713 C C . VAL A 1 97 ? -0.843 -10.971 -41.862 1.00 86.31 97 VAL A C 1
ATOM 715 O O . VAL A 1 97 ? -1.116 -11.585 -42.895 1.00 86.31 97 VAL A O 1
ATOM 718 N N . ARG A 1 98 ? -1.502 -11.202 -40.719 1.00 83.94 98 ARG A N 1
ATOM 719 C CA . ARG A 1 98 ? -2.574 -12.203 -40.598 1.00 83.94 98 ARG A CA 1
ATOM 720 C C . ARG A 1 98 ? -3.807 -11.853 -41.431 1.00 83.94 98 ARG A C 1
ATOM 722 O O . ARG A 1 98 ? -4.430 -12.778 -41.958 1.00 83.94 98 ARG A O 1
ATOM 729 N N . MET A 1 99 ? -4.146 -10.569 -41.541 1.00 84.12 99 MET A N 1
ATOM 730 C CA . MET A 1 99 ? -5.258 -10.072 -42.360 1.00 84.12 99 MET A CA 1
ATOM 731 C C . MET A 1 99 ? -4.984 -10.246 -43.854 1.00 84.12 99 MET A C 1
ATOM 733 O O . MET A 1 99 ? -5.867 -10.688 -44.580 1.00 84.12 99 MET A O 1
ATOM 737 N N . LEU A 1 100 ? -3.764 -9.937 -44.302 1.00 82.00 100 LEU A N 1
ATOM 738 C CA . LEU A 1 100 ? -3.393 -9.968 -45.719 1.00 82.00 100 LEU A CA 1
ATOM 739 C C . LEU A 1 100 ? -3.083 -11.380 -46.226 1.00 82.00 100 LEU A C 1
ATOM 741 O O . LEU A 1 100 ? -3.466 -11.731 -47.337 1.00 82.00 100 LEU A O 1
ATOM 745 N N . LEU A 1 101 ? -2.390 -12.196 -45.426 1.00 81.38 101 LEU A N 1
ATOM 746 C CA . LEU A 1 101 ? -1.859 -13.488 -45.878 1.00 81.38 101 LEU A CA 1
ATOM 747 C C . LEU A 1 101 ? -2.582 -14.689 -45.270 1.00 81.38 101 LEU A C 1
ATOM 749 O O . LEU A 1 101 ? -2.563 -15.781 -45.829 1.00 81.38 101 LEU A O 1
ATOM 753 N N . GLY A 1 102 ? -3.235 -14.524 -44.122 1.00 76.38 102 GLY A N 1
ATOM 754 C CA . GLY A 1 102 ? -3.770 -15.661 -43.379 1.00 76.38 102 GLY A CA 1
ATOM 755 C C . GLY A 1 102 ? -5.068 -16.253 -43.938 1.00 76.38 102 GLY A C 1
ATOM 756 O O . GLY A 1 102 ? -5.546 -17.244 -43.392 1.00 76.38 102 GLY A O 1
ATOM 757 N N . GLY A 1 103 ? -5.654 -15.648 -44.974 1.00 72.88 103 GLY A N 1
ATOM 758 C CA . GLY A 1 103 ? -6.753 -16.231 -45.752 1.00 72.88 103 GLY A CA 1
ATOM 759 C C . GLY A 1 103 ? -6.279 -17.084 -46.933 1.00 72.88 103 GLY A C 1
ATOM 760 O O . GLY A 1 103 ? -7.073 -17.851 -47.466 1.00 72.88 103 GLY A O 1
ATOM 761 N N . LEU A 1 104 ? -4.996 -16.994 -47.318 1.00 75.62 104 LEU A N 1
ATOM 762 C CA . LEU A 1 104 ? -4.426 -17.729 -48.456 1.00 75.62 104 LEU A CA 1
ATOM 763 C C . LEU A 1 104 ? -4.470 -19.259 -48.278 1.00 75.62 104 LEU A C 1
ATOM 765 O O . LEU A 1 104 ? -4.826 -19.935 -49.238 1.00 75.62 104 LEU A O 1
ATOM 769 N N . PRO A 1 105 ? -4.193 -19.834 -47.087 1.00 72.00 105 PRO A N 1
ATOM 770 C CA . PRO A 1 105 ? -4.261 -21.286 -46.898 1.00 72.00 105 PRO A CA 1
ATOM 771 C C . PRO A 1 105 ? -5.694 -21.828 -46.822 1.00 72.00 105 PRO A C 1
ATOM 773 O O . PRO A 1 105 ? -5.912 -23.010 -47.064 1.00 72.00 105 PRO A O 1
ATOM 776 N N . SER A 1 106 ? -6.665 -20.990 -46.440 1.00 71.06 106 SER A N 1
ATOM 777 C CA . SER A 1 106 ? -8.055 -21.396 -46.190 1.00 71.06 106 SER A CA 1
ATOM 778 C C . SER A 1 106 ? -9.042 -20.946 -47.270 1.00 71.06 106 SER A C 1
ATOM 780 O O . SER A 1 106 ? -10.221 -21.267 -47.162 1.00 71.06 106 SER A O 1
ATOM 782 N N . GLY A 1 107 ? -8.597 -20.168 -48.263 1.00 77.06 107 GLY A N 1
ATO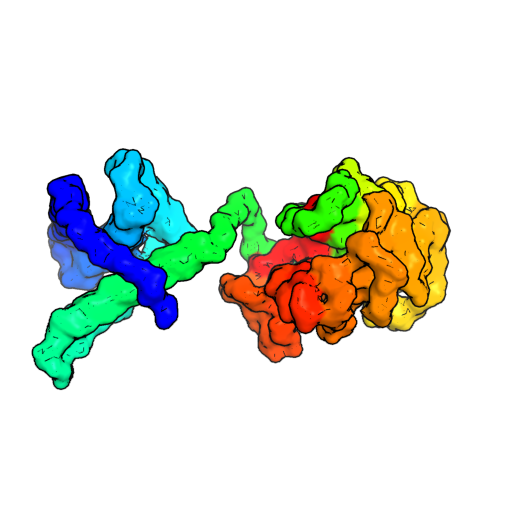M 783 C CA . GLY A 1 107 ? -9.453 -19.575 -49.298 1.00 77.06 107 GLY A CA 1
ATOM 784 C C . GLY A 1 107 ? -10.450 -18.529 -48.782 1.00 77.06 107 GLY A C 1
ATOM 785 O O . GLY A 1 107 ? -11.385 -18.180 -49.494 1.00 77.06 107 GLY A O 1
ATOM 786 N N . ASP A 1 108 ? -10.269 -18.027 -47.556 1.00 79.50 108 ASP A N 1
ATOM 787 C CA . ASP A 1 108 ? -11.237 -17.150 -46.882 1.00 79.50 108 ASP A CA 1
ATOM 788 C C . ASP A 1 108 ? -10.565 -15.850 -46.399 1.00 79.50 108 ASP A C 1
ATOM 790 O O . ASP A 1 108 ? -10.206 -15.705 -45.219 1.00 79.50 108 ASP A O 1
ATOM 794 N N . PRO A 1 109 ? -10.327 -14.900 -47.324 1.00 77.94 109 PRO A N 1
ATOM 795 C CA . PRO A 1 109 ? -9.710 -13.617 -47.003 1.00 77.94 109 PRO A CA 1
ATOM 796 C C . PRO A 1 109 ? -10.620 -12.742 -46.134 1.00 77.94 109 PRO A C 1
ATOM 798 O O . PRO A 1 109 ? -10.122 -11.968 -45.316 1.00 77.94 109 PRO A O 1
ATOM 801 N N . VAL A 1 110 ? -11.943 -12.897 -46.253 1.00 78.62 110 VAL A N 1
ATOM 802 C CA . VAL A 1 110 ? -12.919 -12.127 -45.473 1.00 78.62 110 VAL A CA 1
ATOM 803 C C . VAL A 1 110 ? -12.797 -12.482 -44.000 1.00 78.62 110 VAL A C 1
ATOM 805 O O . VAL A 1 110 ? -12.651 -11.591 -43.168 1.00 78.62 110 VAL A O 1
ATOM 808 N N . ARG A 1 111 ? -12.745 -13.772 -43.659 1.00 76.25 111 ARG A N 1
ATOM 809 C CA . ARG A 1 111 ? -12.557 -14.207 -42.272 1.00 76.25 111 ARG A CA 1
ATOM 810 C C . ARG A 1 111 ? -11.231 -13.739 -41.684 1.00 76.25 111 ARG A C 1
ATOM 812 O O . ARG A 1 111 ? -11.196 -13.310 -40.532 1.00 76.25 111 ARG A O 1
ATOM 819 N N . ALA A 1 112 ? -10.140 -13.812 -42.447 1.00 74.56 112 ALA A N 1
ATOM 820 C CA . ALA A 1 112 ? -8.832 -13.328 -42.004 1.00 74.56 112 ALA A CA 1
ATOM 821 C C . ALA A 1 112 ? -8.852 -11.819 -41.704 1.00 74.56 112 ALA A C 1
ATOM 823 O O . ALA A 1 112 ? -8.327 -11.384 -40.676 1.00 74.56 112 ALA A O 1
ATOM 824 N N . TRP A 1 113 ? -9.514 -11.046 -42.565 1.00 80.56 113 TRP A N 1
ATOM 825 C CA . TRP A 1 113 ? -9.723 -9.615 -42.383 1.00 80.56 113 TRP A CA 1
ATOM 826 C C . TRP A 1 113 ? -10.595 -9.309 -41.158 1.00 80.56 113 TRP A C 1
ATOM 828 O O . TRP A 1 113 ? -10.203 -8.515 -40.301 1.00 80.56 113 TRP A O 1
ATOM 838 N N . SER A 1 114 ? -11.738 -9.987 -41.015 1.00 76.12 114 SER A N 1
ATOM 839 C CA . SER A 1 114 ? -12.655 -9.819 -39.881 1.00 76.12 114 SER A CA 1
ATOM 840 C C . SER A 1 114 ? -11.992 -10.140 -38.542 1.00 76.12 114 SER A C 1
ATOM 842 O O . SER A 1 114 ? -12.184 -9.405 -37.577 1.00 76.12 114 SER A O 1
ATOM 844 N N . LEU A 1 115 ? -11.169 -11.191 -38.472 1.00 76.75 115 LEU A N 1
ATOM 845 C CA . LEU A 1 115 ? -10.429 -11.534 -37.254 1.00 76.75 115 LEU A CA 1
ATOM 846 C C . LEU A 1 115 ? -9.421 -10.452 -36.861 1.00 76.75 115 LEU A C 1
ATOM 848 O O . LEU A 1 115 ? -9.276 -10.163 -35.676 1.00 76.75 115 LEU A O 1
ATOM 852 N N . GLY A 1 116 ? -8.749 -9.831 -37.832 1.00 80.00 116 GLY A N 1
ATOM 853 C CA . GLY A 1 116 ? -7.849 -8.716 -37.548 1.00 80.00 116 GLY A CA 1
ATOM 854 C C . GLY A 1 116 ? -8.585 -7.460 -37.085 1.00 80.00 116 GLY A C 1
ATOM 855 O O . GLY A 1 116 ? -8.148 -6.821 -36.130 1.00 80.00 116 GLY A O 1
ATOM 856 N N . ALA A 1 117 ? -9.743 -7.153 -37.677 1.00 79.62 117 ALA A N 1
ATOM 857 C CA . ALA A 1 117 ? -10.598 -6.061 -37.210 1.00 79.62 117 ALA A CA 1
ATOM 858 C C . ALA A 1 117 ? -11.076 -6.292 -35.765 1.00 79.62 117 ALA A C 1
ATOM 860 O O . ALA A 1 117 ? -10.957 -5.401 -34.927 1.00 79.62 117 ALA A O 1
ATOM 861 N N . ILE A 1 118 ? -11.529 -7.510 -35.444 1.00 76.88 118 ILE A N 1
ATOM 862 C CA . ILE A 1 118 ? -11.910 -7.897 -34.077 1.00 76.88 118 ILE A CA 1
ATOM 863 C C . ILE A 1 118 ? -10.712 -7.793 -33.127 1.00 76.88 118 ILE A C 1
ATOM 865 O O . ILE A 1 118 ? -10.866 -7.292 -32.019 1.00 76.88 118 ILE A O 1
ATOM 869 N N . ALA A 1 119 ? -9.514 -8.212 -33.544 1.00 78.44 119 ALA A N 1
ATOM 870 C CA . ALA A 1 119 ? -8.313 -8.103 -32.717 1.00 78.44 119 ALA A CA 1
ATOM 871 C C . ALA A 1 119 ? -7.979 -6.645 -32.360 1.00 78.44 119 ALA A C 1
ATOM 873 O O . ALA A 1 119 ? -7.609 -6.371 -31.220 1.00 78.44 119 ALA A O 1
ATOM 874 N N . VAL A 1 120 ? -8.152 -5.707 -33.298 1.00 84.56 120 VAL A N 1
ATOM 875 C CA . VAL A 1 120 ? -7.968 -4.269 -33.042 1.00 84.56 120 VAL A CA 1
ATOM 876 C C . VAL A 1 120 ? -9.029 -3.730 -32.080 1.00 84.56 120 VAL A C 1
ATOM 878 O O . VAL A 1 120 ? -8.677 -2.976 -31.177 1.00 84.56 120 VAL A O 1
ATOM 881 N N . VAL A 1 121 ? -10.295 -4.138 -32.220 1.00 80.19 121 VAL A N 1
ATOM 882 C CA . VAL A 1 121 ? -11.373 -3.742 -31.293 1.00 80.19 121 VAL A CA 1
ATOM 883 C C . VAL A 1 121 ? -11.119 -4.294 -29.890 1.00 80.19 121 VAL A C 1
ATOM 885 O O . VAL A 1 121 ? -11.133 -3.541 -28.929 1.00 80.19 121 VAL A O 1
ATOM 888 N N . LEU A 1 122 ? -10.791 -5.580 -29.753 1.00 74.69 122 LEU A N 1
ATOM 889 C CA . LEU A 1 122 ? -10.467 -6.176 -28.451 1.00 74.69 122 LEU A CA 1
ATOM 890 C C . LEU A 1 122 ? -9.253 -5.510 -27.796 1.00 74.69 122 LEU A C 1
ATOM 892 O O . LEU A 1 122 ? -9.202 -5.366 -26.578 1.00 74.69 122 LEU A O 1
ATOM 896 N N . TRP A 1 123 ? -8.272 -5.099 -28.600 1.00 86.81 123 TRP A N 1
ATOM 897 C CA . TRP A 1 123 ? -7.117 -4.363 -28.104 1.00 86.81 123 TRP A CA 1
ATOM 898 C C . TRP A 1 123 ? -7.476 -2.940 -27.664 1.00 86.81 123 TRP A C 1
ATOM 900 O O . TRP A 1 123 ? -6.970 -2.476 -26.646 1.00 86.81 123 TRP A O 1
ATOM 910 N N . TYR A 1 124 ? -8.365 -2.265 -28.392 1.00 84.56 124 TYR A N 1
ATOM 911 C CA . TYR A 1 124 ? -8.915 -0.968 -28.007 1.00 84.56 124 TYR A CA 1
ATOM 912 C C . TYR A 1 124 ? -9.671 -1.044 -26.672 1.00 84.56 124 TYR A C 1
ATOM 914 O O . TYR A 1 124 ? -9.347 -0.290 -25.756 1.00 84.56 124 TYR A O 1
ATOM 922 N N . GLU A 1 125 ? -10.577 -2.011 -26.520 1.00 78.56 125 GLU A N 1
ATOM 923 C CA . GLU A 1 125 ? -11.313 -2.266 -25.273 1.00 78.56 125 GLU A CA 1
ATOM 924 C C . GLU A 1 125 ? -10.365 -2.546 -24.097 1.00 78.56 125 GLU A C 1
ATOM 926 O O . GLU A 1 125 ? -10.491 -1.965 -23.019 1.00 78.56 125 GLU A O 1
ATOM 931 N N . ASP A 1 126 ? -9.349 -3.389 -24.312 1.00 79.88 126 ASP A N 1
ATOM 932 C CA . ASP A 1 126 ? -8.321 -3.681 -23.306 1.00 79.88 126 ASP A CA 1
ATOM 933 C C . ASP A 1 126 ? -7.496 -2.438 -22.937 1.00 79.88 126 ASP A C 1
ATOM 935 O O . ASP A 1 126 ? -7.051 -2.311 -21.796 1.00 79.88 126 ASP A O 1
ATOM 939 N N . LEU A 1 127 ? -7.287 -1.502 -23.867 1.00 78.56 127 LEU A N 1
ATOM 940 C CA . LEU A 1 127 ? -6.648 -0.226 -23.561 1.00 78.56 127 LEU A CA 1
ATOM 941 C C . LEU A 1 127 ? -7.578 0.684 -22.766 1.00 78.56 127 LEU A C 1
ATOM 943 O O . LEU A 1 127 ? -7.119 1.259 -21.788 1.00 78.56 127 LEU A O 1
ATOM 947 N N . LEU A 1 128 ? -8.857 0.800 -23.119 1.00 74.75 128 LEU A N 1
ATOM 948 C CA . LEU A 1 128 ? -9.814 1.615 -22.366 1.00 74.75 128 LEU A CA 1
ATOM 949 C C . LEU A 1 128 ? -10.036 1.102 -20.940 1.00 74.75 128 LEU A C 1
ATOM 951 O O . LEU A 1 128 ? -10.091 1.904 -20.011 1.00 74.75 128 LEU A O 1
ATOM 955 N N . ALA A 1 129 ? -10.070 -0.218 -20.756 1.00 64.38 129 ALA A N 1
ATOM 956 C CA . ALA A 1 129 ? -10.226 -0.858 -19.452 1.00 64.38 129 ALA A CA 1
ATOM 957 C C . ALA A 1 129 ? -9.006 -0.678 -18.525 1.00 64.38 129 ALA A C 1
ATOM 959 O O . ALA A 1 129 ? -9.098 -0.916 -17.317 1.00 64.38 129 ALA A O 1
ATOM 960 N N . ARG A 1 130 ? -7.848 -0.258 -19.055 1.00 62.59 130 ARG A N 1
ATOM 961 C CA . ARG A 1 130 ? -6.693 0.118 -18.228 1.00 62.59 130 ARG A CA 1
ATOM 962 C C . ARG A 1 130 ? -6.934 1.505 -17.634 1.00 62.59 130 ARG A C 1
ATOM 964 O O . ARG A 1 130 ? -7.340 2.400 -18.371 1.00 62.59 130 ARG A O 1
ATOM 971 N N . PRO A 1 131 ? -6.598 1.758 -16.360 1.00 48.75 131 PRO A N 1
ATOM 972 C CA . PRO A 1 131 ? -6.544 3.131 -15.871 1.00 48.75 131 PRO A CA 1
ATOM 973 C C . PRO A 1 131 ? -5.589 3.953 -16.758 1.00 48.75 131 PRO A C 1
ATOM 975 O O . PRO A 1 131 ? -4.617 3.390 -17.287 1.00 48.75 131 PRO A O 1
ATOM 978 N N . PRO A 1 132 ? -5.851 5.257 -16.980 1.00 47.03 132 PRO A N 1
ATOM 979 C CA . PRO A 1 132 ? -4.913 6.108 -17.699 1.00 47.03 132 PRO A CA 1
ATOM 980 C C . PRO A 1 132 ? -3.541 5.966 -17.044 1.00 47.03 132 PRO A C 1
ATOM 982 O O . PRO A 1 132 ? -3.438 5.870 -15.817 1.00 47.03 132 PRO A O 1
ATOM 985 N N . ALA A 1 133 ? -2.492 5.887 -17.865 1.00 46.06 133 ALA A N 1
ATOM 986 C CA . ALA A 1 133 ? -1.134 5.900 -17.355 1.00 46.06 133 ALA A CA 1
ATOM 987 C C . ALA A 1 133 ? -0.974 7.224 -16.607 1.00 46.06 133 ALA A C 1
ATOM 989 O O . ALA A 1 133 ? -0.855 8.279 -17.224 1.00 46.06 133 ALA A O 1
ATOM 990 N N . THR A 1 134 ? -1.067 7.171 -15.279 1.00 42.34 134 THR A N 1
ATOM 991 C CA . THR A 1 134 ? -0.868 8.326 -14.417 1.00 42.34 134 THR A CA 1
ATOM 992 C C . THR A 1 134 ? 0.458 8.946 -14.818 1.00 42.34 134 THR A C 1
ATOM 994 O O . THR A 1 134 ? 1.494 8.275 -14.771 1.00 42.34 134 THR A O 1
ATOM 997 N N . THR A 1 135 ? 0.402 10.197 -15.263 1.00 36.47 135 THR A N 1
ATOM 998 C CA . THR A 1 135 ? 1.537 11.053 -15.592 1.00 36.47 135 THR A CA 1
ATOM 999 C C . THR A 1 135 ? 2.377 11.267 -14.341 1.00 36.47 135 THR A C 1
ATOM 1001 O O . THR A 1 135 ? 2.291 12.285 -13.668 1.00 36.47 135 THR A O 1
ATOM 1004 N N . ALA A 1 136 ? 3.192 10.281 -14.011 1.00 38.28 136 ALA A N 1
ATOM 1005 C CA . ALA A 1 136 ? 4.329 10.441 -13.141 1.00 38.28 136 ALA A CA 1
ATOM 1006 C C . ALA A 1 136 ? 5.483 9.739 -13.845 1.00 38.28 136 ALA A C 1
ATOM 1008 O O . ALA A 1 136 ? 5.578 8.512 -13.879 1.00 38.28 136 ALA A O 1
ATOM 1009 N N . SER A 1 137 ? 6.332 10.552 -14.471 1.00 37.69 137 SER A N 1
ATOM 1010 C CA . SER A 1 137 ? 7.666 10.165 -14.914 1.00 37.69 137 SER A CA 1
ATOM 1011 C C . SER A 1 137 ? 8.470 9.728 -13.686 1.00 37.69 137 SER A C 1
ATOM 1013 O O . SER A 1 137 ? 9.255 10.492 -13.128 1.00 37.69 137 SER A O 1
ATOM 1015 N N . HIS A 1 138 ? 8.257 8.501 -13.226 1.00 45.50 138 HIS A N 1
ATOM 1016 C CA . HIS A 1 138 ? 9.187 7.838 -12.334 1.00 45.50 138 HIS A CA 1
ATOM 1017 C C . HIS A 1 138 ? 10.254 7.208 -13.217 1.00 45.50 138 HIS A C 1
ATOM 1019 O O . HIS A 1 138 ? 9.932 6.441 -14.130 1.00 45.50 138 HIS A O 1
ATOM 1025 N N . ALA A 1 139 ? 11.518 7.558 -12.969 1.00 51.59 139 ALA A N 1
ATOM 1026 C CA . ALA A 1 139 ? 12.647 6.861 -13.560 1.00 51.59 139 ALA A CA 1
ATOM 1027 C C . ALA A 1 139 ? 12.376 5.352 -13.501 1.00 51.59 139 ALA A C 1
ATOM 1029 O O . ALA A 1 139 ? 11.957 4.825 -12.468 1.00 51.59 139 ALA A O 1
ATOM 1030 N N . HIS A 1 140 ? 12.558 4.661 -14.628 1.00 72.75 140 HIS A N 1
ATOM 1031 C CA . HIS A 1 140 ? 12.266 3.232 -14.709 1.00 72.75 140 HIS A CA 1
ATOM 1032 C C . HIS A 1 140 ? 13.056 2.408 -13.685 1.00 72.75 140 HIS A C 1
ATOM 1034 O O . HIS A 1 140 ? 12.625 1.303 -13.386 1.00 72.75 140 HIS A O 1
ATOM 1040 N N . LEU A 1 141 ? 14.138 2.956 -13.124 1.00 80.94 141 LEU A N 1
ATOM 1041 C CA . LEU A 1 141 ? 14.973 2.386 -12.077 1.00 80.94 141 LEU A CA 1
ATOM 1042 C C . LEU A 1 141 ? 15.091 3.368 -10.895 1.00 80.94 141 LEU A C 1
ATOM 1044 O O . LEU A 1 141 ? 15.447 4.527 -11.097 1.00 80.94 141 LEU A O 1
ATOM 1048 N N . ASP A 1 142 ? 14.862 2.885 -9.675 1.00 82.50 142 ASP A N 1
ATOM 1049 C CA . ASP A 1 142 ? 15.198 3.558 -8.414 1.00 82.50 142 ASP A CA 1
ATOM 1050 C C . ASP A 1 142 ? 16.220 2.695 -7.667 1.00 82.50 142 ASP A C 1
ATOM 1052 O O . ASP A 1 142 ? 15.939 1.548 -7.314 1.00 82.50 142 ASP A O 1
ATOM 1056 N N . VAL A 1 143 ? 17.415 3.243 -7.447 1.00 83.44 143 VAL A N 1
ATOM 1057 C CA . VAL A 1 143 ? 18.491 2.616 -6.666 1.00 83.44 143 VAL A CA 1
ATOM 1058 C C . VAL A 1 143 ? 18.687 3.436 -5.400 1.00 83.44 143 VAL A C 1
ATOM 1060 O O . VAL A 1 143 ? 18.702 4.656 -5.466 1.00 83.44 143 VAL A O 1
ATOM 1063 N N . GLY A 1 144 ? 18.835 2.808 -4.236 1.00 78.56 144 GLY A N 1
ATOM 1064 C CA . GLY A 1 144 ? 19.090 3.517 -2.973 1.00 78.56 144 GLY A CA 1
ATOM 1065 C C . GLY A 1 144 ? 17.861 4.190 -2.350 1.00 78.56 144 GLY A C 1
ATOM 1066 O O . GLY A 1 144 ? 17.951 4.743 -1.249 1.00 78.56 144 GLY A O 1
ATOM 1067 N N . GLY A 1 145 ? 16.705 4.124 -3.012 1.00 79.81 145 GLY A N 1
ATOM 1068 C CA . GLY A 1 145 ? 15.470 4.720 -2.530 1.00 79.81 145 GLY A CA 1
ATOM 1069 C C . GLY A 1 145 ? 15.517 6.252 -2.530 1.00 79.81 145 GLY A C 1
ATOM 1070 O O . GLY A 1 145 ? 15.217 6.886 -1.510 1.00 79.81 145 GLY A O 1
ATOM 1071 N N . HIS A 1 146 ? 15.916 6.843 -3.657 1.00 78.75 146 HIS A N 1
ATOM 1072 C CA . HIS A 1 146 ? 16.008 8.296 -3.830 1.00 78.75 146 HIS A CA 1
ATOM 1073 C C . HIS A 1 146 ? 14.752 8.907 -4.451 1.00 78.75 146 HIS A C 1
ATOM 1075 O O . HIS A 1 146 ? 14.489 10.087 -4.228 1.00 78.75 146 HIS A O 1
ATOM 1081 N N . ALA A 1 147 ? 13.956 8.119 -5.180 1.00 79.56 147 ALA A N 1
ATOM 1082 C CA . ALA A 1 147 ? 12.674 8.589 -5.698 1.00 79.56 147 ALA A CA 1
ATOM 1083 C C . ALA A 1 147 ? 11.715 9.011 -4.558 1.00 79.56 147 ALA A C 1
ATOM 1085 O O . ALA A 1 147 ? 11.783 8.458 -3.454 1.00 79.56 147 ALA A O 1
ATOM 1086 N N . PRO A 1 148 ? 10.810 9.974 -4.791 1.00 84.19 148 PRO A N 1
ATOM 1087 C CA . PRO A 1 148 ? 9.774 10.295 -3.819 1.00 84.19 148 PRO A CA 1
ATOM 1088 C C . PRO A 1 148 ? 8.824 9.107 -3.623 1.00 84.19 148 PRO A C 1
ATOM 1090 O O . PRO A 1 148 ? 8.608 8.306 -4.536 1.00 84.19 148 PRO A O 1
ATOM 1093 N N . LEU A 1 149 ? 8.256 9.009 -2.422 1.00 89.69 149 LEU A N 1
ATOM 1094 C CA . LEU A 1 149 ? 7.231 8.024 -2.096 1.00 89.69 149 LEU A CA 1
ATOM 1095 C C . LEU A 1 149 ? 5.957 8.336 -2.893 1.00 89.69 149 LEU A C 1
ATOM 1097 O O . LEU A 1 149 ? 5.454 9.457 -2.844 1.00 89.69 149 LEU A O 1
ATOM 1101 N N . HIS A 1 150 ? 5.450 7.363 -3.645 1.00 93.38 150 HIS A N 1
ATOM 1102 C CA . HIS A 1 150 ? 4.215 7.511 -4.406 1.00 93.38 150 HIS A CA 1
ATOM 1103 C C . HIS A 1 150 ? 3.002 7.362 -3.480 1.00 93.38 150 HIS A C 1
ATOM 1105 O O . HIS A 1 150 ? 2.897 6.378 -2.750 1.00 93.38 150 HIS A O 1
ATOM 1111 N N . VAL A 1 151 ? 2.071 8.313 -3.517 1.00 95.94 151 VAL A N 1
ATOM 1112 C CA . VAL A 1 151 ? 0.787 8.191 -2.814 1.00 95.94 151 VAL A CA 1
ATOM 1113 C C . VAL A 1 151 ? -0.236 7.656 -3.806 1.00 95.94 151 VAL A C 1
ATOM 1115 O O . VAL A 1 151 ? -0.581 8.332 -4.775 1.00 95.94 151 VAL A O 1
ATOM 1118 N N . ARG A 1 152 ? -0.681 6.418 -3.593 1.00 96.44 152 ARG A N 1
ATOM 1119 C CA . ARG A 1 152 ? -1.709 5.784 -4.416 1.00 96.44 152 ARG A CA 1
ATOM 1120 C C . ARG A 1 152 ? -3.075 6.065 -3.805 1.00 96.44 152 ARG A C 1
ATOM 1122 O O . ARG A 1 152 ? -3.371 5.568 -2.722 1.00 96.44 152 ARG A O 1
ATOM 1129 N N . GLU A 1 153 ? -3.884 6.844 -4.510 1.00 97.38 153 GLU A N 1
ATOM 1130 C CA . GLU A 1 153 ? -5.253 7.161 -4.100 1.00 97.38 153 GLU A CA 1
ATOM 1131 C C . GLU A 1 153 ? -6.192 5.985 -4.407 1.00 97.38 153 GLU A C 1
ATOM 1133 O O . GLU A 1 153 ? -6.201 5.423 -5.508 1.00 97.38 153 GLU A O 1
ATOM 1138 N N . GLU A 1 154 ? -6.984 5.615 -3.413 1.00 96.69 154 GLU A N 1
ATOM 1139 C CA . GLU A 1 154 ? -7.968 4.543 -3.423 1.00 96.69 154 GLU A CA 1
ATOM 1140 C C . GLU A 1 154 ? -9.279 5.104 -2.865 1.00 96.69 154 GLU A C 1
ATOM 1142 O O . GLU A 1 154 ? -9.266 5.887 -1.918 1.00 96.69 154 GLU A O 1
ATOM 1147 N N . ALA A 1 155 ? -10.410 4.709 -3.441 1.00 96.00 155 ALA A N 1
ATOM 1148 C CA . ALA A 1 155 ? -11.730 5.093 -2.954 1.00 96.00 155 ALA A CA 1
ATOM 1149 C C . ALA A 1 155 ? -12.594 3.839 -2.840 1.00 96.00 155 ALA A C 1
ATOM 1151 O O . ALA A 1 155 ? -12.684 3.061 -3.795 1.00 96.00 155 ALA A O 1
ATOM 1152 N N . VAL A 1 156 ? -13.193 3.635 -1.671 1.00 94.44 156 VAL A N 1
ATOM 1153 C CA . VAL A 1 156 ? -14.091 2.518 -1.371 1.00 94.44 156 VAL A CA 1
ATOM 1154 C C . VAL A 1 156 ? -15.296 3.101 -0.654 1.00 94.44 156 VAL A C 1
ATOM 1156 O O . VAL A 1 156 ? -15.140 3.659 0.415 1.00 94.44 156 VAL A O 1
ATOM 1159 N N . ASP A 1 157 ? -16.484 2.997 -1.237 1.00 95.38 157 ASP A N 1
ATOM 1160 C CA . ASP A 1 157 ? -17.690 3.568 -0.634 1.00 95.38 157 ASP A CA 1
ATOM 1161 C C . ASP A 1 157 ? -18.151 2.721 0.562 1.00 95.38 157 ASP A C 1
ATOM 1163 O O . ASP A 1 157 ? -18.729 1.647 0.379 1.00 95.38 157 ASP A O 1
ATOM 1167 N N . LEU A 1 158 ? -17.851 3.187 1.781 1.00 94.81 158 LEU A N 1
ATOM 1168 C CA . LEU A 1 158 ? -18.358 2.623 3.037 1.00 94.81 158 LEU A CA 1
ATOM 1169 C C . LEU A 1 158 ? -19.269 3.612 3.787 1.00 94.81 158 LEU A C 1
ATOM 1171 O O . LEU A 1 158 ? -19.746 3.294 4.878 1.00 94.81 158 LEU A O 1
ATOM 1175 N N . GLY A 1 159 ? -19.513 4.798 3.218 1.00 94.31 159 GLY A N 1
ATOM 1176 C CA . GLY A 1 159 ? -20.384 5.831 3.777 1.00 94.31 159 GLY A CA 1
ATOM 1177 C C . GLY A 1 159 ? -19.855 6.514 5.044 1.00 94.31 159 GLY A C 1
ATOM 1178 O O . GLY A 1 159 ? -20.658 7.050 5.808 1.00 94.31 159 GLY A O 1
ATOM 1179 N N . LEU A 1 160 ? -18.541 6.484 5.303 1.00 94.06 160 LEU A N 1
ATOM 1180 C CA . LEU A 1 160 ? -17.960 7.006 6.550 1.00 94.06 160 LEU A CA 1
ATOM 1181 C C . LEU A 1 160 ? -17.409 8.434 6.437 1.00 94.06 160 LEU A C 1
ATOM 1183 O O . LEU A 1 160 ? -17.336 9.136 7.445 1.00 94.06 160 LEU A O 1
ATOM 1187 N N . GLY A 1 161 ? -17.010 8.868 5.239 1.00 96.12 161 GLY A N 1
ATOM 1188 C CA . GLY A 1 161 ? -16.330 10.148 5.035 1.00 96.12 161 GLY A CA 1
ATOM 1189 C C . GLY A 1 161 ? -14.931 10.193 5.658 1.00 96.12 161 GLY A C 1
ATOM 1190 O O . GLY A 1 161 ? -14.468 11.273 6.021 1.00 96.12 161 GLY A O 1
ATOM 1191 N N . LEU A 1 162 ? -14.273 9.038 5.809 1.00 97.62 162 LEU A N 1
ATOM 1192 C CA . LEU A 1 162 ? -12.946 8.920 6.421 1.00 97.62 162 LEU A CA 1
ATOM 1193 C C . LEU A 1 162 ? -11.857 8.820 5.356 1.00 97.62 162 LEU A C 1
ATOM 1195 O O . LEU A 1 162 ? -12.059 8.283 4.274 1.00 97.62 162 LEU A O 1
ATOM 1199 N N . THR A 1 163 ? -10.652 9.268 5.683 1.00 98.50 163 THR A N 1
ATOM 1200 C CA . THR A 1 163 ? -9.446 9.021 4.893 1.00 98.50 163 THR A CA 1
ATOM 1201 C C . THR A 1 163 ? -8.406 8.307 5.743 1.00 98.50 163 THR A C 1
ATOM 1203 O O . THR A 1 163 ? -7.959 8.817 6.766 1.00 98.50 163 THR A O 1
ATOM 1206 N N . LEU A 1 164 ? -7.965 7.132 5.302 1.00 98.69 164 LEU A N 1
ATOM 1207 C CA . LEU A 1 164 ? -6.914 6.353 5.954 1.00 98.69 164 LEU A CA 1
ATOM 1208 C C . LEU A 1 164 ? -5.631 6.376 5.125 1.00 98.69 164 LEU A C 1
ATOM 1210 O O . LEU A 1 164 ? -5.679 6.397 3.897 1.00 98.69 164 LEU A O 1
ATOM 1214 N N . LEU A 1 165 ? -4.476 6.293 5.782 1.00 98.81 165 LEU A N 1
ATOM 1215 C CA . LEU A 1 165 ? -3.203 6.020 5.116 1.00 98.81 165 LEU A CA 1
ATOM 1216 C C . LEU A 1 165 ? -2.701 4.630 5.503 1.00 98.81 165 LEU A C 1
ATOM 1218 O O . LEU A 1 165 ? -2.393 4.394 6.663 1.00 98.81 165 LEU A O 1
ATOM 1222 N N . HIS A 1 166 ? -2.548 3.721 4.549 1.00 98.81 166 HIS A N 1
ATOM 1223 C CA . HIS A 1 166 ? -1.863 2.452 4.773 1.00 98.81 166 HIS A CA 1
ATOM 1224 C C . HIS A 1 166 ? -0.404 2.533 4.312 1.00 98.81 166 HIS A C 1
ATOM 1226 O O . HIS A 1 166 ? -0.118 2.786 3.137 1.00 98.81 166 HIS A O 1
ATOM 1232 N N . ALA A 1 167 ? 0.516 2.261 5.235 1.00 98.62 167 ALA A N 1
ATOM 1233 C CA . ALA A 1 167 ? 1.946 2.169 4.981 1.00 98.62 167 ALA A CA 1
ATOM 1234 C C . ALA A 1 167 ? 2.483 0.834 5.511 1.00 98.62 167 ALA A C 1
ATOM 1236 O O . ALA A 1 167 ? 2.243 0.464 6.654 1.00 98.62 167 ALA A O 1
ATOM 1237 N N . SER A 1 168 ? 3.229 0.108 4.688 1.00 98.00 168 SER A N 1
ATOM 1238 C CA . SER A 1 168 ? 3.817 -1.191 5.032 1.00 98.00 168 SER A CA 1
ATOM 1239 C C . SER A 1 168 ? 5.260 -1.259 4.553 1.00 98.00 168 SER A C 1
ATOM 1241 O O . SER A 1 168 ? 5.683 -0.427 3.742 1.00 98.00 168 SER A O 1
ATOM 1243 N N . ASP A 1 169 ? 6.000 -2.254 5.038 1.00 97.75 169 ASP A N 1
ATOM 1244 C CA . ASP A 1 169 ? 7.331 -2.593 4.535 1.00 97.75 169 ASP A CA 1
ATOM 1245 C C . ASP A 1 169 ? 8.293 -1.395 4.628 1.00 97.75 169 ASP A C 1
ATOM 1247 O O . ASP A 1 169 ? 8.926 -0.973 3.656 1.00 97.75 169 ASP A O 1
ATOM 1251 N N . LEU A 1 170 ? 8.349 -0.772 5.811 1.00 97.88 170 LEU A N 1
ATOM 1252 C CA . LEU A 1 170 ? 9.179 0.409 6.065 1.00 97.88 170 LEU A CA 1
ATOM 1253 C C . LEU A 1 170 ? 10.669 0.045 6.163 1.00 97.88 170 LEU A C 1
ATOM 1255 O O . LEU A 1 170 ? 11.520 0.864 5.803 1.00 97.88 170 LEU A O 1
ATOM 1259 N N . HIS A 1 171 ? 10.977 -1.167 6.646 1.00 97.06 171 HIS A N 1
ATOM 1260 C CA . HIS A 1 171 ? 12.334 -1.702 6.821 1.00 97.06 171 HIS A CA 1
ATOM 1261 C C . HIS A 1 171 ? 13.311 -0.695 7.446 1.00 97.06 171 HIS A C 1
ATOM 1263 O O . HIS A 1 171 ? 14.424 -0.477 6.951 1.00 97.06 171 HIS A O 1
ATOM 1269 N N . LEU A 1 172 ? 12.896 -0.035 8.530 1.00 97.50 172 LEU A N 1
ATOM 1270 C CA . LEU A 1 172 ? 13.675 1.057 9.102 1.00 97.50 172 LEU A CA 1
ATOM 1271 C C . LEU A 1 172 ? 14.966 0.542 9.756 1.00 97.50 172 LEU A C 1
ATOM 1273 O O . LEU A 1 172 ? 14.978 -0.435 10.512 1.00 97.50 172 LEU A O 1
ATOM 1277 N N . ARG A 1 173 ? 16.054 1.267 9.487 1.00 94.94 173 ARG A N 1
ATOM 1278 C CA . ARG A 1 173 ? 17.376 1.175 10.128 1.00 94.94 173 ARG A CA 1
ATOM 1279 C C . ARG A 1 173 ? 17.916 2.590 10.351 1.00 94.94 173 ARG A C 1
ATOM 1281 O O . ARG A 1 173 ? 17.460 3.527 9.705 1.00 94.94 173 ARG A O 1
ATOM 1288 N N . ALA A 1 174 ? 18.927 2.763 11.199 1.00 94.06 174 ALA A N 1
ATOM 1289 C CA . ALA A 1 174 ? 19.593 4.061 11.372 1.00 94.06 174 ALA A CA 1
ATOM 1290 C C . ALA A 1 174 ? 20.415 4.466 10.127 1.00 94.06 174 ALA A C 1
ATOM 1292 O O . ALA A 1 174 ? 21.632 4.305 10.085 1.00 94.06 174 ALA A O 1
ATOM 1293 N N . ASN A 1 175 ? 19.748 4.951 9.077 1.00 91.25 175 ASN A N 1
ATOM 1294 C CA . ASN A 1 175 ? 20.371 5.450 7.853 1.00 91.25 175 ASN A CA 1
ATOM 1295 C C . ASN A 1 175 ? 19.509 6.531 7.175 1.00 91.25 175 ASN A C 1
ATOM 1297 O O . ASN A 1 175 ? 18.307 6.651 7.421 1.00 91.25 175 ASN A O 1
ATOM 1301 N N . GLY A 1 176 ? 20.120 7.301 6.268 1.00 86.94 176 GLY A N 1
ATOM 1302 C CA . GLY A 1 176 ? 19.439 8.399 5.573 1.00 86.94 176 GLY A CA 1
ATOM 1303 C C . GLY A 1 176 ? 18.286 7.960 4.660 1.00 86.94 176 GLY A C 1
ATOM 1304 O O . GLY A 1 176 ? 17.372 8.742 4.415 1.00 86.94 176 GLY A O 1
ATOM 1305 N N . ARG A 1 177 ? 18.282 6.708 4.176 1.00 89.88 177 ARG A N 1
ATOM 1306 C CA . ARG A 1 177 ? 17.160 6.154 3.397 1.00 89.88 177 ARG A CA 1
ATOM 1307 C C . ARG A 1 177 ? 15.913 6.008 4.267 1.00 89.88 177 ARG A C 1
ATOM 1309 O O . ARG A 1 177 ? 14.844 6.443 3.860 1.00 89.88 177 ARG A O 1
ATOM 1316 N N . SER A 1 178 ? 16.063 5.445 5.462 1.00 94.62 178 SER A N 1
ATOM 1317 C CA . SER A 1 178 ? 14.962 5.254 6.412 1.00 94.62 178 SER A CA 1
ATOM 1318 C C . SER A 1 178 ? 14.413 6.594 6.895 1.00 94.62 178 SER A C 1
ATOM 1320 O O . SER A 1 178 ? 13.202 6.757 6.961 1.00 94.62 178 SER A O 1
ATOM 1322 N N . ALA A 1 179 ? 15.279 7.589 7.126 1.00 92.19 179 ALA A N 1
ATOM 1323 C CA . ALA A 1 179 ? 14.839 8.951 7.440 1.00 92.19 179 ALA A CA 1
ATOM 1324 C C . ALA A 1 179 ? 13.953 9.547 6.327 1.00 92.19 179 ALA A C 1
ATOM 1326 O O . ALA A 1 179 ? 12.896 10.098 6.610 1.00 92.19 179 ALA A O 1
ATOM 1327 N N . ARG A 1 180 ? 14.315 9.361 5.048 1.00 91.62 180 ARG A N 1
ATOM 1328 C CA . ARG A 1 180 ? 13.472 9.792 3.915 1.00 91.62 180 ARG A CA 1
ATOM 1329 C C . ARG A 1 180 ? 12.133 9.057 3.848 1.00 91.62 180 ARG A C 1
ATOM 1331 O O . ARG A 1 180 ? 11.137 9.671 3.480 1.00 91.62 180 ARG A O 1
ATOM 1338 N N . VAL A 1 181 ? 12.105 7.764 4.180 1.00 95.25 181 VAL A N 1
ATOM 1339 C CA . VAL A 1 181 ? 10.850 6.994 4.263 1.00 95.25 181 VAL A CA 1
ATOM 1340 C C . VAL A 1 181 ? 9.949 7.584 5.346 1.00 95.25 181 VAL A C 1
ATOM 1342 O O . VAL A 1 181 ? 8.779 7.831 5.072 1.00 95.25 181 VAL A O 1
ATOM 1345 N N . VAL A 1 182 ? 10.497 7.886 6.530 1.00 97.12 182 VAL A N 1
ATOM 1346 C CA . VAL A 1 182 ? 9.748 8.538 7.616 1.00 97.12 182 VAL A CA 1
ATOM 1347 C C . VAL A 1 182 ? 9.165 9.873 7.165 1.00 97.12 182 VAL A C 1
ATOM 1349 O O . VAL A 1 182 ? 7.960 10.072 7.291 1.00 97.12 182 VAL A O 1
ATOM 1352 N N . GLU A 1 183 ? 9.975 10.751 6.571 1.00 95.69 183 GLU A N 1
ATOM 1353 C CA . GLU A 1 183 ? 9.487 12.041 6.067 1.00 95.69 183 GLU A CA 1
ATOM 1354 C C . GLU A 1 183 ? 8.396 11.884 5.002 1.00 95.69 183 GLU A C 1
ATOM 1356 O O . GLU A 1 183 ? 7.397 12.601 5.029 1.00 95.69 183 GLU A O 1
ATOM 1361 N N . GLY A 1 184 ? 8.549 10.921 4.088 1.00 95.31 184 GLY A N 1
ATOM 1362 C CA . GLY A 1 184 ? 7.551 10.633 3.058 1.00 95.31 184 GLY A CA 1
ATOM 1363 C C . GLY A 1 184 ? 6.216 10.169 3.642 1.00 95.31 184 GLY A C 1
ATOM 1364 O O . GLY A 1 184 ? 5.166 10.659 3.228 1.00 95.31 184 GLY A O 1
ATOM 1365 N N . VAL A 1 185 ? 6.247 9.267 4.628 1.00 98.25 185 VAL A N 1
ATOM 1366 C CA . VAL A 1 185 ? 5.035 8.777 5.305 1.00 98.25 185 VAL A CA 1
ATOM 1367 C C . VAL A 1 185 ? 4.376 9.894 6.115 1.00 98.25 185 VAL A C 1
ATOM 1369 O O . VAL A 1 185 ? 3.174 10.100 5.983 1.00 98.25 185 VAL A O 1
ATOM 1372 N N . VAL A 1 186 ? 5.145 10.666 6.891 1.00 97.69 186 VAL A N 1
ATOM 1373 C CA . VAL A 1 186 ? 4.616 11.797 7.676 1.00 97.69 186 VAL A CA 1
ATOM 1374 C C . VAL A 1 186 ? 3.996 12.860 6.768 1.00 97.69 186 VAL A C 1
ATOM 13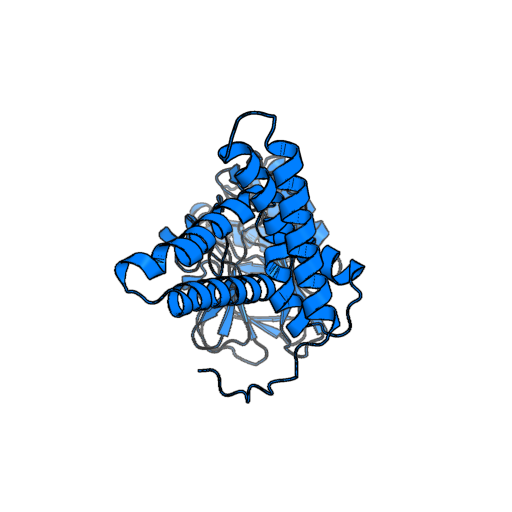76 O O . VAL A 1 186 ? 2.950 13.419 7.090 1.00 97.69 186 VAL A O 1
ATOM 1379 N N . HIS A 1 187 ? 4.607 13.135 5.614 1.00 96.31 187 HIS A N 1
ATOM 1380 C CA . HIS A 1 187 ? 4.036 14.050 4.632 1.00 96.31 187 HIS A CA 1
ATOM 1381 C C . HIS A 1 187 ? 2.707 13.528 4.065 1.00 96.31 187 HIS A C 1
ATOM 1383 O O . HIS A 1 187 ? 1.737 14.283 4.012 1.00 96.31 187 HIS A O 1
ATOM 1389 N N . ALA A 1 188 ? 2.647 12.247 3.690 1.00 95.81 188 ALA A N 1
ATOM 1390 C CA . ALA A 1 188 ? 1.438 11.614 3.164 1.00 95.81 188 ALA 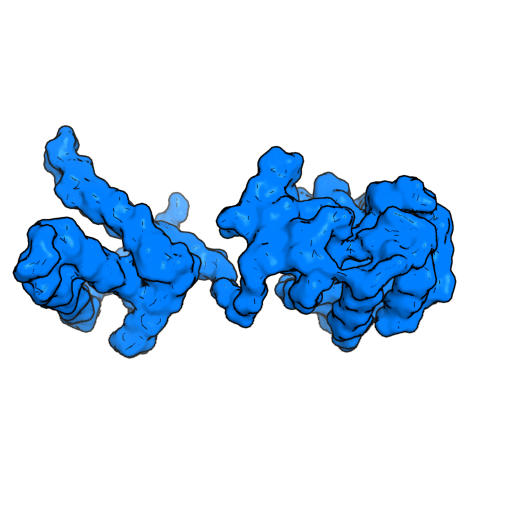A CA 1
ATOM 1391 C C . ALA A 1 188 ? 0.318 11.473 4.213 1.00 95.81 188 ALA A C 1
ATOM 1393 O O . ALA A 1 188 ? -0.855 11.421 3.856 1.00 95.81 188 ALA A O 1
ATOM 1394 N N . ALA A 1 189 ? 0.665 11.446 5.503 1.00 97.56 189 ALA A N 1
ATOM 1395 C CA . ALA A 1 189 ? -0.282 11.357 6.615 1.00 97.56 189 ALA A CA 1
ATOM 1396 C C . ALA A 1 189 ? -0.972 12.693 6.953 1.00 97.56 189 ALA A C 1
ATOM 1398 O O . ALA A 1 189 ? -1.765 12.767 7.890 1.00 97.56 189 ALA A O 1
ATOM 1399 N N . ARG A 1 190 ? -0.684 13.778 6.229 1.00 93.94 190 ARG A N 1
ATOM 1400 C CA . ARG A 1 190 ? -1.358 15.063 6.451 1.00 93.94 190 ARG A CA 1
ATOM 1401 C C . ARG A 1 190 ? -2.813 14.987 5.987 1.00 93.94 190 ARG A C 1
ATOM 1403 O O . ARG A 1 190 ? -3.079 14.694 4.826 1.00 93.94 190 ARG A O 1
ATOM 1410 N N . GLY A 1 191 ? -3.740 15.311 6.889 1.00 94.38 191 GLY A N 1
ATOM 1411 C CA . GLY A 1 191 ? -5.175 15.353 6.587 1.00 94.38 191 GLY A CA 1
ATOM 1412 C C . GLY A 1 191 ? -5.847 13.982 6.474 1.00 94.38 191 GLY A C 1
ATOM 1413 O O . GLY A 1 191 ? -6.911 13.901 5.873 1.00 94.38 191 GLY A O 1
ATOM 1414 N N . VAL A 1 192 ? -5.233 12.923 7.013 1.00 98.00 192 VAL A N 1
ATOM 1415 C CA . VAL A 1 192 ? -5.862 11.598 7.154 1.00 98.00 192 VAL A CA 1
ATOM 1416 C C . VAL A 1 192 ? -6.319 11.388 8.601 1.00 98.00 192 VAL A C 1
ATOM 1418 O O . VAL A 1 192 ? -5.708 11.924 9.527 1.00 98.00 192 VAL A O 1
ATOM 1421 N N . ASP A 1 193 ? -7.356 10.583 8.808 1.00 98.31 193 ASP A N 1
ATOM 1422 C CA . ASP A 1 193 ? -7.932 10.295 10.127 1.00 98.31 193 ASP A CA 1
ATOM 1423 C C . ASP A 1 193 ? -7.103 9.280 10.921 1.00 98.31 193 ASP A C 1
ATOM 1425 O O . ASP A 1 193 ? -6.984 9.368 12.147 1.00 98.31 193 ASP A O 1
ATOM 1429 N N . ALA A 1 194 ? -6.502 8.308 10.227 1.00 98.50 194 ALA A N 1
ATOM 1430 C CA . ALA A 1 194 ? -5.592 7.345 10.835 1.00 98.50 194 ALA A CA 1
ATOM 1431 C C . ALA A 1 194 ? -4.564 6.784 9.844 1.00 98.50 194 ALA A C 1
ATOM 1433 O O . ALA A 1 194 ? -4.794 6.709 8.636 1.00 98.50 194 ALA A O 1
ATOM 1434 N N . VAL A 1 195 ? -3.433 6.337 10.390 1.00 98.88 195 VAL A N 1
ATOM 1435 C CA . VAL A 1 195 ? -2.372 5.619 9.685 1.00 98.88 195 VAL A CA 1
ATOM 1436 C C . VAL A 1 195 ? -2.367 4.155 10.127 1.00 98.88 195 VAL A C 1
ATOM 1438 O O . VAL A 1 195 ? -2.255 3.847 11.314 1.00 98.88 195 VAL A O 1
ATOM 1441 N N . LEU A 1 196 ? -2.462 3.248 9.161 1.00 98.81 196 LEU A N 1
ATOM 1442 C CA . LEU A 1 196 ? -2.376 1.804 9.332 1.00 98.81 196 LEU A CA 1
ATOM 1443 C C . LEU A 1 196 ? -0.972 1.332 8.939 1.00 98.81 196 LEU A C 1
ATOM 1445 O O . LEU A 1 196 ? -0.600 1.377 7.767 1.00 98.81 196 LEU A O 1
ATOM 1449 N N . LEU A 1 197 ? -0.194 0.876 9.917 1.00 98.81 197 LEU A N 1
ATOM 1450 C CA . LEU A 1 197 ? 1.132 0.300 9.722 1.00 98.81 197 LEU A CA 1
ATOM 1451 C C . LEU A 1 197 ? 1.028 -1.219 9.520 1.00 98.81 197 LEU A C 1
ATOM 1453 O O . LEU A 1 197 ? 0.860 -1.980 10.474 1.00 98.81 197 LEU A O 1
ATOM 1457 N N . GLY A 1 198 ? 1.128 -1.651 8.263 1.00 98.00 198 GLY A N 1
ATOM 1458 C CA . GLY A 1 198 ? 0.845 -3.013 7.794 1.00 98.00 198 GLY A CA 1
ATOM 1459 C C . GLY A 1 198 ? 1.962 -4.045 7.988 1.00 98.00 198 GLY A C 1
ATOM 1460 O O . GLY A 1 198 ? 1.994 -5.029 7.255 1.00 98.00 198 GLY A O 1
ATOM 1461 N N . GLY A 1 199 ? 2.883 -3.838 8.932 1.00 97.56 199 GLY A N 1
ATOM 1462 C CA . GLY A 1 199 ? 4.002 -4.747 9.217 1.00 97.56 199 GLY A CA 1
ATOM 1463 C C . GLY A 1 199 ? 5.272 -4.509 8.392 1.00 97.56 199 GLY A C 1
ATOM 1464 O O . GLY A 1 199 ? 5.299 -3.673 7.487 1.00 97.56 199 GLY A O 1
ATOM 1465 N N . ASP A 1 200 ? 6.333 -5.230 8.766 1.00 98.19 200 ASP A N 1
ATOM 1466 C CA . ASP A 1 200 ? 7.722 -5.062 8.309 1.00 98.19 200 ASP A CA 1
ATOM 1467 C C . ASP A 1 200 ? 8.234 -3.637 8.561 1.00 98.19 200 ASP A C 1
ATOM 1469 O O . ASP A 1 200 ? 8.733 -2.924 7.687 1.00 98.19 200 ASP A O 1
ATOM 1473 N N . LEU A 1 201 ? 8.076 -3.198 9.813 1.00 98.50 201 LEU A N 1
ATOM 1474 C CA . LEU A 1 201 ? 8.390 -1.840 10.247 1.00 98.50 201 LEU A CA 1
ATOM 1475 C C . LEU A 1 201 ? 9.890 -1.661 10.483 1.00 98.50 201 LEU A C 1
ATOM 1477 O O . LEU A 1 201 ? 10.458 -0.634 10.103 1.00 98.50 201 LEU A O 1
ATOM 1481 N N . LEU A 1 202 ? 10.538 -2.649 11.106 1.00 98.00 202 LEU A N 1
ATOM 1482 C CA . LEU A 1 202 ? 11.959 -2.608 11.444 1.00 98.00 202 LEU A CA 1
ATOM 1483 C C . LEU A 1 202 ? 12.747 -3.718 10.755 1.00 98.00 202 LEU A C 1
ATOM 1485 O O . LEU A 1 202 ? 12.344 -4.874 10.724 1.00 98.00 202 LEU A O 1
ATOM 1489 N N . ASP A 1 203 ? 13.951 -3.360 10.320 1.00 95.19 203 ASP A N 1
ATOM 1490 C CA . ASP A 1 203 ? 14.933 -4.281 9.736 1.00 95.19 203 ASP A CA 1
ATOM 1491 C C . ASP A 1 203 ? 16.155 -4.479 10.663 1.00 95.19 203 ASP A C 1
ATOM 1493 O O . ASP A 1 203 ? 17.169 -5.078 10.285 1.00 95.19 203 ASP A O 1
ATOM 1497 N N . GLY A 1 204 ? 16.082 -3.902 11.866 1.00 93.69 204 GLY A N 1
ATOM 1498 C CA . GLY A 1 204 ? 17.057 -3.987 12.948 1.00 93.69 204 GLY A CA 1
ATOM 1499 C C . GLY A 1 204 ? 16.708 -3.040 14.112 1.00 93.69 204 GLY A C 1
ATOM 1500 O O . GLY A 1 204 ? 15.967 -2.074 13.914 1.00 93.69 204 GLY A O 1
ATOM 1501 N N . PRO A 1 205 ? 17.265 -3.248 15.323 1.00 94.88 205 PRO A N 1
ATOM 1502 C CA . PRO A 1 205 ? 16.967 -2.411 16.495 1.00 94.88 205 PRO A CA 1
ATOM 1503 C C . PRO A 1 205 ? 17.309 -0.925 16.319 1.00 94.88 205 PRO A C 1
ATOM 1505 O O . PRO A 1 205 ? 16.683 -0.061 16.924 1.00 94.88 205 PRO A O 1
ATOM 1508 N N . SER A 1 206 ? 18.280 -0.607 15.458 1.00 96.62 206 SER A N 1
ATOM 1509 C CA . SER A 1 206 ? 18.698 0.775 15.199 1.00 96.62 206 SER A CA 1
ATOM 1510 C C . SER A 1 206 ? 17.612 1.635 14.542 1.00 96.62 206 SER A C 1
ATOM 1512 O O . SER A 1 206 ? 17.709 2.858 14.579 1.00 96.62 206 SER A O 1
ATOM 1514 N N . GLY A 1 207 ? 16.574 1.027 13.957 1.00 97.38 207 GLY A N 1
ATOM 1515 C CA . GLY A 1 207 ? 15.423 1.744 13.405 1.00 97.38 207 GLY A CA 1
ATOM 1516 C C . GLY A 1 207 ? 14.377 2.170 14.443 1.00 97.38 207 GLY A C 1
ATOM 1517 O O . GLY A 1 207 ? 13.515 2.979 14.112 1.00 97.38 207 GLY A O 1
ATOM 1518 N N . GLU A 1 208 ? 14.436 1.681 15.690 1.00 98.31 208 GLU A N 1
ATOM 1519 C CA . GLU A 1 208 ? 13.433 1.997 16.726 1.00 98.31 208 GLU A CA 1
ATOM 1520 C C . GLU A 1 208 ? 13.205 3.501 16.958 1.00 98.31 208 GLU A C 1
ATOM 1522 O O . GLU A 1 208 ? 12.039 3.893 17.071 1.00 98.31 208 GLU A O 1
ATOM 1527 N N . PRO A 1 209 ? 14.246 4.362 17.029 1.00 98.56 209 PRO A N 1
ATOM 1528 C CA . PRO A 1 209 ? 14.037 5.794 17.226 1.00 98.56 209 PRO A CA 1
ATOM 1529 C C . PRO A 1 209 ? 13.267 6.431 16.067 1.00 98.56 209 PRO A C 1
ATOM 1531 O O . PRO A 1 209 ? 12.385 7.248 16.305 1.00 98.56 209 PRO A O 1
ATOM 1534 N N . LEU A 1 210 ? 13.547 6.007 14.829 1.00 98.62 210 LEU A N 1
ATOM 1535 C CA . LEU A 1 210 ? 12.854 6.487 13.631 1.00 98.62 210 LEU A CA 1
ATOM 1536 C C . LEU A 1 210 ? 11.396 6.024 13.593 1.00 98.62 210 LEU A C 1
ATOM 1538 O O . LEU A 1 210 ? 10.521 6.813 13.254 1.00 98.62 210 LEU A O 1
ATOM 1542 N N . LEU A 1 211 ? 11.120 4.771 13.969 1.00 98.75 211 LEU A N 1
ATOM 1543 C CA . LEU A 1 211 ? 9.744 4.283 14.079 1.00 98.75 211 LEU A CA 1
ATOM 1544 C C . LEU A 1 211 ? 8.975 5.050 15.159 1.00 98.75 211 LEU A C 1
ATOM 1546 O O . LEU A 1 211 ? 7.846 5.465 14.934 1.00 98.75 211 LEU A O 1
ATOM 1550 N N . THR A 1 212 ? 9.603 5.276 16.313 1.00 98.81 212 THR A N 1
ATOM 1551 C CA . THR A 1 212 ? 8.997 6.049 17.405 1.00 98.81 212 THR A CA 1
ATOM 1552 C C . THR A 1 212 ? 8.686 7.479 16.947 1.00 98.81 212 THR A C 1
ATOM 1554 O O . THR A 1 212 ? 7.590 7.970 17.204 1.00 98.81 212 THR A O 1
ATOM 1557 N N . ASP A 1 213 ? 9.617 8.137 16.247 1.00 98.69 213 ASP A N 1
ATOM 1558 C CA . ASP A 1 213 ? 9.424 9.483 15.689 1.00 98.69 213 ASP A CA 1
ATOM 1559 C C . ASP A 1 213 ? 8.291 9.533 14.655 1.00 98.69 213 ASP A C 1
ATOM 1561 O O . ASP A 1 213 ? 7.394 10.367 14.767 1.00 98.69 213 ASP A O 1
ATOM 1565 N N . LEU A 1 214 ? 8.276 8.592 13.702 1.00 98.69 214 LEU A N 1
ATOM 1566 C CA . LEU A 1 214 ? 7.209 8.463 12.707 1.00 98.69 214 LEU A CA 1
ATOM 1567 C C . LEU A 1 214 ? 5.841 8.398 13.379 1.00 98.69 214 LEU A C 1
ATOM 1569 O O . LEU A 1 214 ? 4.929 9.129 12.994 1.00 98.69 214 LEU A O 1
ATOM 1573 N N . VAL A 1 215 ? 5.706 7.536 14.390 1.00 98.81 215 VAL A N 1
ATOM 1574 C CA . VAL A 1 215 ? 4.430 7.311 15.072 1.00 98.81 215 VAL A CA 1
ATOM 1575 C C . VAL A 1 215 ? 3.980 8.562 15.832 1.00 98.81 215 VAL A C 1
ATOM 1577 O O . VAL A 1 215 ? 2.806 8.902 15.754 1.00 98.81 215 VAL A O 1
ATOM 1580 N N . ARG A 1 216 ? 4.899 9.308 16.466 1.00 98.62 216 ARG A N 1
ATOM 1581 C CA . ARG A 1 216 ? 4.574 10.577 17.158 1.00 98.62 216 ARG A CA 1
ATOM 1582 C C . ARG A 1 216 ? 4.086 11.681 16.228 1.00 98.62 216 ARG A C 1
ATOM 1584 O O . ARG A 1 216 ? 3.370 12.573 16.670 1.00 98.62 216 ARG A O 1
ATOM 1591 N N . ARG A 1 217 ? 4.562 11.682 14.984 1.00 98.38 217 ARG A N 1
ATOM 1592 C CA . ARG A 1 217 ? 4.314 12.751 14.004 1.00 98.38 217 ARG A CA 1
ATOM 1593 C C . ARG A 1 217 ? 3.113 12.477 13.108 1.00 98.38 217 ARG A C 1
ATOM 1595 O O . ARG A 1 217 ? 2.666 13.378 12.403 1.00 98.38 217 ARG A O 1
ATOM 1602 N N . CYS A 1 218 ? 2.630 11.242 13.102 1.00 98.31 218 CYS A N 1
ATOM 1603 C CA . CYS A 1 218 ? 1.397 10.864 12.433 1.00 98.31 218 CYS A CA 1
ATOM 1604 C C . CYS A 1 218 ? 0.188 11.150 13.345 1.00 98.31 218 CYS A C 1
ATOM 1606 O O . CYS A 1 218 ? 0.365 11.325 14.552 1.00 98.31 218 CYS A O 1
ATOM 1608 N N . PRO A 1 219 ? -1.039 11.207 12.791 1.00 94.81 219 PRO A N 1
ATOM 1609 C CA . PRO A 1 219 ? -2.265 11.230 13.587 1.00 94.81 219 PRO A CA 1
ATOM 1610 C C . PRO A 1 219 ? -2.443 9.879 14.310 1.00 94.81 219 PRO A C 1
ATOM 1612 O O . PRO A 1 219 ? -1.488 9.258 14.772 1.00 94.81 219 PRO A O 1
ATOM 1615 N N . ARG A 1 220 ? -3.666 9.370 14.440 1.00 97.75 220 ARG A N 1
ATOM 1616 C CA . ARG A 1 220 ? -3.882 8.072 15.081 1.00 97.75 220 ARG A CA 1
ATOM 1617 C C . ARG A 1 220 ? -3.167 6.953 14.315 1.00 97.75 220 ARG A C 1
ATOM 1619 O O . ARG A 1 220 ? -3.453 6.743 13.143 1.00 97.75 220 ARG A O 1
ATOM 1626 N N . VAL A 1 221 ? -2.289 6.198 14.979 1.00 98.81 221 VAL A N 1
ATOM 1627 C CA . VAL A 1 221 ? -1.561 5.067 14.376 1.00 98.81 221 VAL A CA 1
ATOM 1628 C C . VAL A 1 221 ? -2.056 3.733 14.925 1.00 98.81 221 VAL A C 1
ATOM 1630 O O . VAL A 1 221 ? -2.126 3.544 16.140 1.00 98.81 221 VAL A O 1
ATOM 1633 N N . LEU A 1 222 ? -2.329 2.789 14.027 1.00 98.81 222 LEU A N 1
ATOM 1634 C CA . LEU A 1 222 ? -2.593 1.382 14.326 1.00 98.81 222 LEU A CA 1
ATOM 1635 C C . LEU A 1 222 ? -1.542 0.522 13.626 1.00 98.81 222 LEU A C 1
ATOM 1637 O O . LEU A 1 222 ? -1.285 0.738 12.448 1.00 98.81 222 LEU A O 1
ATOM 1641 N N . ALA A 1 223 ? -0.939 -0.445 14.316 1.00 98.75 223 ALA A N 1
ATOM 1642 C CA . ALA A 1 223 ? 0.146 -1.252 13.757 1.00 98.75 223 ALA A CA 1
ATOM 1643 C C . ALA A 1 223 ? -0.036 -2.753 13.992 1.00 98.75 223 ALA A C 1
ATOM 1645 O O . ALA A 1 223 ? -0.488 -3.169 15.061 1.00 98.75 223 ALA A O 1
ATOM 1646 N N . ILE A 1 224 ? 0.390 -3.551 13.013 1.00 98.56 224 ILE A N 1
ATOM 1647 C CA . ILE A 1 224 ? 0.486 -5.015 13.089 1.00 98.56 224 ILE A CA 1
ATOM 1648 C C . ILE A 1 224 ? 1.924 -5.476 12.799 1.00 98.56 224 ILE A C 1
ATOM 1650 O O . ILE A 1 224 ? 2.682 -4.730 12.176 1.00 98.56 224 ILE A O 1
ATOM 1654 N N . PRO A 1 225 ? 2.333 -6.689 13.220 1.00 98.12 225 PRO A N 1
ATOM 1655 C CA . PRO A 1 225 ? 3.658 -7.211 12.898 1.00 98.12 225 PRO A CA 1
ATOM 1656 C C . PRO A 1 225 ? 3.738 -7.794 11.485 1.00 98.12 225 PRO A C 1
ATOM 1658 O O . PRO A 1 225 ? 2.839 -8.521 11.055 1.00 98.12 225 PRO A O 1
ATOM 1661 N N . GLY A 1 226 ? 4.884 -7.595 10.835 1.00 97.31 226 GLY A N 1
ATOM 1662 C CA . GLY A 1 226 ? 5.326 -8.395 9.691 1.00 97.31 226 GLY A CA 1
ATOM 1663 C C . GLY A 1 226 ? 6.305 -9.509 10.072 1.00 97.31 226 GLY A C 1
ATOM 1664 O O . GLY A 1 226 ? 6.508 -9.811 11.253 1.00 97.31 226 GLY A O 1
ATOM 1665 N N . ASN A 1 227 ? 6.895 -10.187 9.088 1.00 96.56 227 ASN A N 1
ATOM 1666 C CA . ASN A 1 227 ? 7.900 -11.228 9.341 1.00 96.56 227 ASN A CA 1
ATOM 1667 C C . ASN A 1 227 ? 9.266 -10.667 9.756 1.00 96.56 227 ASN A C 1
ATOM 1669 O O . ASN A 1 227 ? 9.888 -11.253 10.642 1.00 96.56 227 ASN A O 1
ATOM 1673 N N . HIS A 1 228 ? 9.708 -9.534 9.212 1.00 95.88 228 HIS A N 1
ATOM 1674 C CA . HIS A 1 228 ? 10.948 -8.877 9.639 1.00 95.88 228 HIS A CA 1
ATOM 1675 C C . HIS A 1 228 ? 10.850 -8.402 11.092 1.00 95.88 228 HIS A C 1
ATOM 1677 O O . HIS A 1 228 ? 11.782 -8.589 11.878 1.00 95.88 228 HIS A O 1
ATOM 1683 N N . ASP A 1 229 ? 9.675 -7.918 11.504 1.00 97.56 229 ASP A N 1
ATOM 1684 C CA . ASP A 1 229 ? 9.420 -7.537 12.897 1.00 97.56 229 ASP A CA 1
ATOM 1685 C C . ASP A 1 229 ? 9.555 -8.729 13.857 1.00 97.56 229 ASP A C 1
ATOM 1687 O O . ASP A 1 229 ? 9.970 -8.560 15.006 1.00 97.56 229 ASP A O 1
ATOM 1691 N N . ARG A 1 230 ? 9.254 -9.956 13.400 1.00 96.44 230 ARG A N 1
ATOM 1692 C CA . ARG A 1 230 ? 9.484 -11.181 14.188 1.00 96.44 230 ARG A CA 1
ATOM 1693 C C . ARG A 1 230 ? 10.968 -11.475 14.360 1.00 96.44 230 ARG A C 1
ATOM 1695 O O . ARG A 1 230 ? 11.359 -11.852 15.460 1.00 96.44 230 ARG A O 1
ATOM 1702 N N . TRP A 1 231 ? 11.783 -11.265 13.327 1.00 94.38 231 TRP A N 1
ATOM 1703 C CA . TRP A 1 231 ? 13.238 -11.438 13.409 1.00 94.38 231 TRP A CA 1
ATOM 1704 C C . TRP A 1 231 ? 13.895 -10.406 14.330 1.00 94.38 231 TRP A C 1
ATOM 1706 O O . TRP A 1 231 ? 14.794 -10.745 15.093 1.00 94.38 231 TRP A O 1
ATOM 1716 N N . VAL A 1 232 ? 13.418 -9.158 14.307 1.00 95.19 232 VAL A N 1
ATOM 1717 C CA . VAL A 1 232 ? 13.865 -8.091 15.224 1.00 95.19 232 VAL A CA 1
ATOM 1718 C C . VAL A 1 232 ? 13.339 -8.306 16.654 1.00 95.19 232 VAL A C 1
ATOM 1720 O O . VAL A 1 232 ? 13.974 -7.902 17.634 1.00 95.19 232 VAL A O 1
ATOM 1723 N N . GLY A 1 233 ? 12.180 -8.954 16.771 1.00 97.75 233 GLY A N 1
ATOM 1724 C CA . GLY A 1 233 ? 11.464 -9.254 18.004 1.00 97.75 233 GLY A CA 1
ATOM 1725 C C . GLY A 1 233 ? 10.214 -8.387 18.150 1.00 97.75 233 GLY A C 1
ATOM 1726 O O . GLY A 1 233 ? 10.303 -7.205 18.476 1.00 97.75 233 GLY A O 1
ATOM 1727 N N . VAL A 1 234 ? 9.028 -8.988 18.007 1.00 97.56 234 VAL A N 1
ATOM 1728 C CA . VAL A 1 234 ? 7.736 -8.269 18.001 1.00 97.56 234 VAL A CA 1
ATOM 1729 C C . VAL A 1 234 ? 7.546 -7.375 19.228 1.00 97.56 234 VAL A C 1
ATOM 1731 O O . VAL A 1 234 ? 7.108 -6.238 19.095 1.00 97.56 234 VAL A O 1
ATOM 1734 N N . GLY A 1 235 ? 7.931 -7.836 20.423 1.00 98.19 235 GLY A N 1
ATOM 1735 C CA . GLY A 1 235 ? 7.819 -7.029 21.644 1.00 98.19 235 GLY A CA 1
ATOM 1736 C C . GLY A 1 235 ? 8.650 -5.740 21.606 1.00 98.19 235 GLY A C 1
ATOM 1737 O O . GLY A 1 235 ? 8.274 -4.743 22.215 1.00 98.19 235 GLY A O 1
ATOM 1738 N N . ARG A 1 236 ? 9.768 -5.732 20.874 1.00 98.06 236 ARG A N 1
ATOM 1739 C CA . ARG A 1 236 ? 10.598 -4.541 20.658 1.00 98.06 236 ARG A CA 1
ATOM 1740 C C . ARG A 1 236 ? 9.905 -3.560 19.720 1.00 98.06 236 ARG A C 1
ATOM 1742 O O . ARG A 1 236 ? 9.782 -2.389 20.071 1.00 98.06 236 ARG A O 1
ATOM 1749 N N . VAL A 1 237 ? 9.423 -4.049 18.578 1.00 98.56 237 VAL A N 1
ATOM 1750 C CA . VAL A 1 237 ? 8.705 -3.232 17.588 1.00 98.56 237 VAL A CA 1
ATOM 1751 C C . VAL A 1 237 ? 7.450 -2.622 18.210 1.00 98.56 237 VAL A C 1
ATOM 1753 O O . VAL A 1 237 ? 7.257 -1.411 18.149 1.00 98.56 237 VAL A O 1
ATOM 1756 N N . ARG A 1 238 ? 6.665 -3.443 18.917 1.00 98.62 238 ARG A N 1
ATOM 1757 C CA . ARG A 1 238 ? 5.495 -3.019 19.689 1.00 98.62 238 ARG A CA 1
ATOM 1758 C C . ARG A 1 238 ? 5.818 -1.871 20.641 1.00 98.62 238 ARG A C 1
ATOM 1760 O O . ARG A 1 238 ? 5.160 -0.840 20.580 1.00 98.62 238 ARG A O 1
ATOM 1767 N N . ARG A 1 239 ? 6.862 -2.007 21.467 1.00 98.69 239 ARG A N 1
ATOM 1768 C CA . ARG A 1 239 ? 7.270 -0.934 22.387 1.00 98.69 239 ARG A CA 1
ATOM 1769 C C . ARG A 1 239 ? 7.654 0.348 21.654 1.00 98.69 239 ARG A C 1
ATOM 1771 O O . ARG A 1 239 ? 7.381 1.420 22.172 1.00 98.69 239 ARG A O 1
ATOM 1778 N N . ALA A 1 240 ? 8.293 0.271 20.488 1.00 98.69 240 ALA A N 1
ATOM 1779 C CA . ALA A 1 240 ? 8.614 1.465 19.703 1.00 98.69 240 ALA A CA 1
ATOM 1780 C C . ALA A 1 240 ? 7.348 2.175 19.191 1.00 98.69 240 ALA A C 1
ATOM 1782 O O . ALA A 1 240 ? 7.259 3.396 19.294 1.00 98.69 240 ALA A O 1
ATOM 1783 N N . VAL A 1 241 ? 6.346 1.416 18.731 1.00 98.81 241 VAL A N 1
ATOM 1784 C CA . VAL A 1 241 ? 5.032 1.962 18.351 1.00 98.81 241 VAL A CA 1
ATOM 1785 C C . VAL A 1 241 ? 4.332 2.598 19.557 1.00 98.81 241 VAL A C 1
ATOM 1787 O O . VAL A 1 241 ? 3.933 3.757 19.495 1.00 98.81 241 VAL A O 1
ATOM 1790 N N . GLU A 1 242 ? 4.246 1.891 20.684 1.00 98.56 242 GLU A N 1
ATOM 1791 C CA . GLU A 1 242 ? 3.572 2.377 21.899 1.00 98.56 242 GLU A CA 1
ATOM 1792 C C . GLU A 1 242 ? 4.275 3.606 22.508 1.00 98.56 242 GLU A C 1
ATOM 1794 O O . GLU A 1 242 ? 3.614 4.555 22.920 1.00 98.56 242 GLU A O 1
ATOM 1799 N N . ARG A 1 243 ? 5.617 3.664 22.493 1.00 98.56 243 ARG A N 1
ATOM 1800 C CA . ARG A 1 243 ? 6.397 4.862 22.892 1.00 98.56 243 ARG A CA 1
ATOM 1801 C C . ARG A 1 243 ? 6.140 6.079 21.999 1.00 98.56 243 ARG A C 1
ATOM 1803 O O . ARG A 1 243 ? 6.472 7.206 22.387 1.00 98.56 243 ARG A O 1
ATOM 1810 N N . GLY A 1 244 ? 5.645 5.845 20.787 1.00 98.44 244 GLY A N 1
ATOM 1811 C CA . GLY A 1 244 ? 5.214 6.882 19.864 1.00 98.44 244 GLY A CA 1
ATOM 1812 C C . GLY A 1 244 ? 3.749 7.282 20.027 1.00 98.44 244 GLY A C 1
ATOM 1813 O O . GLY A 1 244 ? 3.287 8.121 19.267 1.00 98.44 244 GLY A O 1
ATOM 1814 N N . SER A 1 245 ? 3.036 6.704 21.001 1.00 98.38 245 SER A N 1
ATOM 1815 C CA . SER A 1 245 ? 1.584 6.830 21.200 1.00 98.38 245 SER A CA 1
ATOM 1816 C C . SER A 1 245 ? 0.730 6.097 20.157 1.00 98.38 245 SER A C 1
ATOM 1818 O O . SER A 1 245 ? -0.477 6.321 20.068 1.00 98.38 245 SER A O 1
ATOM 1820 N N . GLY A 1 246 ? 1.329 5.193 19.377 1.00 98.44 246 GLY A N 1
ATOM 1821 C CA . GLY A 1 246 ? 0.603 4.315 18.466 1.00 98.44 246 GLY A CA 1
ATOM 1822 C C . GLY A 1 246 ? -0.023 3.124 19.188 1.00 98.44 246 GLY A C 1
ATOM 1823 O O . GLY A 1 246 ? 0.436 2.692 20.244 1.00 98.44 246 GLY A O 1
ATOM 1824 N N . THR A 1 247 ? -1.064 2.556 18.588 1.00 98.56 247 THR A N 1
ATOM 1825 C CA . THR A 1 247 ? -1.747 1.364 19.098 1.00 98.56 247 THR A CA 1
ATOM 1826 C C . THR A 1 247 ? -1.241 0.117 18.382 1.00 98.56 247 THR A C 1
ATOM 1828 O O . THR A 1 247 ? -1.316 0.012 17.157 1.00 98.56 247 THR A O 1
ATOM 1831 N N . TRP A 1 248 ? -0.761 -0.858 19.148 1.00 98.44 248 TRP A N 1
ATOM 1832 C CA . TRP A 1 248 ? -0.431 -2.181 18.629 1.00 98.44 248 TRP A CA 1
ATOM 1833 C C . TRP A 1 248 ? -1.682 -3.066 18.596 1.00 98.44 248 TRP A C 1
ATOM 1835 O O . TRP A 1 248 ? -2.252 -3.373 19.642 1.00 98.44 248 TRP A O 1
ATOM 1845 N N . LEU A 1 249 ? -2.117 -3.481 17.408 1.00 97.19 249 LEU A N 1
ATOM 1846 C CA . LEU A 1 249 ? -3.344 -4.255 17.235 1.00 97.19 249 LEU A CA 1
ATOM 1847 C C . LEU A 1 249 ? -3.127 -5.737 17.569 1.00 97.19 249 LEU A C 1
ATOM 1849 O O . LEU A 1 249 ? -2.352 -6.433 16.915 1.00 97.19 249 LEU A O 1
ATOM 1853 N N . THR A 1 250 ? -3.864 -6.238 18.563 1.00 92.44 250 THR A N 1
ATOM 1854 C CA . THR A 1 250 ? -3.970 -7.677 18.889 1.00 92.44 250 THR A CA 1
ATOM 1855 C C . THR A 1 250 ? -5.347 -8.268 18.578 1.00 92.44 250 THR A C 1
ATOM 1857 O O . THR A 1 250 ? -5.549 -9.464 18.752 1.00 92.44 250 THR A O 1
ATOM 1860 N N . GLY A 1 251 ? -6.289 -7.435 18.140 1.00 92.94 251 GLY A N 1
ATOM 1861 C CA . GLY A 1 251 ? -7.662 -7.797 17.803 1.00 92.94 251 GLY A CA 1
ATOM 1862 C C . GLY A 1 251 ? -8.246 -6.709 16.913 1.00 92.94 251 GLY A C 1
ATOM 1863 O O . GLY A 1 251 ? -7.759 -6.525 15.798 1.00 92.94 251 GLY A O 1
ATOM 1864 N N . GLU A 1 252 ? -9.213 -5.958 17.434 1.00 96.75 252 GLU A N 1
ATOM 1865 C CA . GLU A 1 252 ? -9.886 -4.878 16.711 1.00 96.75 252 GLU A CA 1
ATOM 1866 C C . GLU A 1 252 ? -9.718 -3.508 17.379 1.00 96.75 252 GLU A C 1
ATOM 1868 O O . GLU A 1 252 ? -9.489 -3.406 18.586 1.00 96.75 252 GLU A O 1
ATOM 1873 N N . ALA A 1 253 ? -9.871 -2.443 16.593 1.00 97.56 253 ALA A N 1
ATOM 1874 C CA . ALA A 1 253 ? -9.985 -1.070 17.068 1.00 97.56 253 ALA A CA 1
ATOM 1875 C C . ALA A 1 253 ? -10.989 -0.277 16.224 1.00 97.56 253 ALA A C 1
ATOM 1877 O O . ALA A 1 253 ? -11.070 -0.458 15.013 1.00 97.56 253 ALA A O 1
ATOM 1878 N N . LEU A 1 254 ? -11.705 0.657 16.853 1.00 97.56 254 LEU A N 1
ATOM 1879 C CA . LEU A 1 254 ? -12.671 1.525 16.176 1.00 97.56 254 LEU A CA 1
ATOM 1880 C C . LEU A 1 254 ? -12.019 2.837 15.727 1.00 97.56 254 LEU A C 1
ATOM 1882 O O . LEU A 1 254 ? -11.495 3.563 16.574 1.00 97.56 254 LEU A O 1
ATOM 1886 N N . VAL A 1 255 ? -12.102 3.185 14.444 1.00 97.00 255 VAL A N 1
ATOM 1887 C CA . VAL A 1 255 ? -11.635 4.458 13.864 1.00 97.00 255 VAL A CA 1
ATOM 1888 C C . VAL A 1 255 ? -12.810 5.151 13.185 1.00 97.00 255 VAL A C 1
ATOM 1890 O O . VAL A 1 255 ? -13.228 4.725 12.121 1.00 97.00 255 VAL A O 1
ATOM 1893 N N . GLY A 1 256 ? -13.369 6.197 13.799 1.00 94.06 256 GLY A N 1
ATOM 1894 C CA . GLY A 1 256 ? -14.422 7.005 13.163 1.00 94.06 256 GLY A CA 1
ATOM 1895 C C . GLY A 1 256 ? -15.664 6.222 12.706 1.00 94.06 256 GLY A C 1
ATOM 1896 O O . GLY A 1 256 ? -16.288 6.605 11.730 1.00 94.06 256 GLY A O 1
ATOM 1897 N N . GLY A 1 257 ? -16.002 5.109 13.369 1.00 95.88 257 GLY A N 1
ATOM 1898 C CA . GLY A 1 257 ? -17.094 4.215 12.955 1.00 95.88 257 GLY A CA 1
ATOM 1899 C C . GLY A 1 257 ? -16.650 2.971 12.172 1.00 95.88 257 GLY A C 1
ATOM 1900 O O . GLY A 1 257 ? -17.437 2.042 12.040 1.00 95.88 257 GLY A O 1
ATOM 1901 N N . LEU A 1 258 ? -15.391 2.902 11.726 1.00 98.25 258 LEU A N 1
ATOM 1902 C CA . LEU A 1 258 ? -14.800 1.726 11.082 1.00 98.25 258 LEU A CA 1
ATOM 1903 C C . LEU A 1 258 ? -14.188 0.765 12.106 1.00 98.25 258 LEU A C 1
ATOM 1905 O O . LEU A 1 258 ? -13.325 1.168 12.891 1.00 98.25 258 LEU A O 1
ATOM 1909 N N . VAL A 1 259 ? -14.545 -0.517 12.047 1.00 98.44 259 VAL A N 1
ATOM 1910 C CA . VAL A 1 259 ? -13.833 -1.578 12.776 1.00 98.44 259 VAL A CA 1
ATOM 1911 C C . VAL A 1 259 ? -12.589 -1.986 11.991 1.00 98.44 259 VAL A C 1
ATOM 1913 O O . VAL A 1 259 ? -12.692 -2.507 10.889 1.00 98.44 259 VAL A O 1
ATOM 1916 N N . VAL A 1 260 ? -11.398 -1.778 12.547 1.00 98.50 260 VAL A N 1
ATOM 1917 C CA . VAL A 1 260 ? -10.132 -2.248 11.966 1.00 98.50 260 VAL A CA 1
ATOM 1918 C C . VAL A 1 260 ? -9.653 -3.461 12.747 1.00 98.50 260 VAL A C 1
ATOM 1920 O O . VAL A 1 260 ? -9.378 -3.335 13.939 1.00 98.50 260 VAL A O 1
ATOM 1923 N N . GLY A 1 261 ? -9.523 -4.615 12.095 1.00 97.88 261 GLY A N 1
ATOM 1924 C CA . GLY A 1 261 ? -9.106 -5.863 12.738 1.00 97.88 261 GLY A CA 1
ATOM 1925 C C . GLY A 1 261 ? -7.995 -6.599 12.003 1.00 97.88 261 GLY A C 1
ATOM 1926 O O . GLY A 1 261 ? -7.586 -6.209 10.914 1.00 97.88 261 GLY A O 1
ATOM 1927 N N . THR A 1 262 ? -7.486 -7.669 12.614 1.00 96.25 262 THR A N 1
ATOM 1928 C CA . THR A 1 262 ? -6.336 -8.443 12.097 1.00 96.25 262 THR A CA 1
ATOM 1929 C C . THR A 1 262 ? -6.685 -9.866 11.654 1.00 96.25 262 THR A C 1
ATOM 1931 O O . THR A 1 262 ? -5.823 -10.600 11.170 1.00 96.25 262 THR A O 1
ATOM 1934 N N . GLY A 1 263 ? -7.951 -10.262 11.795 1.00 93.19 263 GLY A N 1
ATOM 1935 C CA . GLY A 1 263 ? -8.467 -11.569 11.400 1.00 93.19 263 GLY A CA 1
ATOM 1936 C C . GLY A 1 263 ? -9.785 -11.898 12.098 1.00 93.19 263 GLY A C 1
ATOM 1937 O O . GLY A 1 263 ? -10.280 -11.118 12.907 1.00 93.19 263 GLY A O 1
ATOM 1938 N N . GLY A 1 264 ? -10.339 -13.074 11.799 1.00 91.31 264 GLY A N 1
ATOM 1939 C CA . GLY A 1 264 ? -11.619 -13.518 12.356 1.00 91.31 264 GLY A CA 1
ATOM 1940 C C . GLY A 1 264 ? -12.831 -12.888 11.666 1.00 91.31 264 GLY A C 1
ATOM 1941 O O . GLY A 1 264 ? -12.745 -12.444 10.521 1.00 91.31 264 GLY A O 1
ATOM 1942 N N . THR A 1 265 ? -13.972 -12.909 12.357 1.00 94.44 265 THR A N 1
ATOM 1943 C CA . THR A 1 265 ? -15.214 -12.248 11.923 1.00 94.44 265 THR A CA 1
ATOM 1944 C C . THR A 1 265 ? -15.290 -10.875 12.587 1.00 94.44 265 THR A C 1
ATOM 1946 O O . THR A 1 265 ? -15.096 -10.829 13.804 1.00 94.44 265 THR A O 1
ATOM 1949 N N . PRO A 1 266 ? -15.567 -9.791 11.840 1.00 96.94 266 PRO A N 1
ATOM 1950 C CA . PRO A 1 266 ? -15.606 -8.456 12.418 1.00 96.94 266 PRO A CA 1
ATOM 1951 C C . PRO A 1 266 ? -16.733 -8.317 13.449 1.00 96.94 266 PRO A C 1
ATOM 1953 O O . PRO A 1 266 ? -17.835 -8.825 13.226 1.00 96.94 266 PRO A O 1
ATOM 1956 N N . SER A 1 267 ? -16.486 -7.610 14.555 1.00 96.81 267 SER A N 1
ATOM 1957 C CA . SER A 1 267 ? -17.505 -7.410 15.606 1.00 96.81 267 SER A CA 1
ATOM 1958 C C . SER A 1 267 ? -18.667 -6.501 15.193 1.00 96.81 267 SER A C 1
ATOM 1960 O O . SER A 1 267 ? -19.776 -6.636 15.709 1.00 96.81 267 SER A O 1
ATOM 1962 N N . ALA A 1 268 ? -18.428 -5.583 14.258 1.00 97.25 268 ALA A N 1
ATOM 1963 C CA . ALA A 1 268 ? -19.425 -4.688 13.688 1.00 97.25 268 ALA A CA 1
ATOM 1964 C C . ALA A 1 268 ? -19.010 -4.268 12.275 1.00 97.25 268 ALA A C 1
ATOM 1966 O O . ALA A 1 268 ? -17.881 -4.510 11.851 1.00 97.25 268 ALA A O 1
ATOM 1967 N N . ARG A 1 269 ? -19.933 -3.635 11.549 1.00 97.00 269 ARG A N 1
ATOM 1968 C CA . ARG A 1 269 ? -19.696 -3.077 10.214 1.00 97.00 269 ARG A CA 1
ATOM 1969 C C . ARG A 1 269 ? -19.916 -1.563 10.208 1.00 97.00 269 ARG A C 1
ATOM 1971 O O . ARG A 1 269 ? -20.746 -1.095 10.990 1.00 97.00 269 ARG A O 1
ATOM 1978 N N . PRO A 1 270 ? -19.246 -0.822 9.308 1.00 98.06 270 PRO A N 1
ATOM 1979 C CA . PRO A 1 270 ? -18.266 -1.295 8.317 1.00 98.06 270 PRO A CA 1
ATOM 1980 C C . PRO A 1 270 ? -16.929 -1.746 8.934 1.00 98.06 270 PRO A C 1
ATOM 1982 O O . PRO A 1 270 ? -16.524 -1.249 9.988 1.00 98.06 270 PRO A O 1
ATOM 1985 N N . ALA A 1 271 ? -16.241 -2.689 8.281 1.00 98.25 271 ALA A N 1
ATOM 1986 C CA . ALA A 1 271 ? -15.020 -3.309 8.792 1.00 98.25 271 ALA A CA 1
ATOM 1987 C C . ALA A 1 271 ? -13.888 -3.454 7.759 1.00 98.25 271 ALA A C 1
ATOM 1989 O O . ALA A 1 271 ? -14.095 -3.895 6.626 1.00 98.25 271 ALA A O 1
ATOM 1990 N N . LEU A 1 272 ? -12.661 -3.167 8.204 1.00 98.69 272 LEU A N 1
ATOM 1991 C CA . LEU A 1 272 ? -11.414 -3.285 7.454 1.00 98.69 272 LEU A CA 1
ATOM 1992 C C . LEU A 1 272 ? -10.485 -4.335 8.076 1.00 98.69 272 LEU A C 1
ATOM 1994 O O . LEU A 1 272 ? -10.085 -4.231 9.236 1.00 98.69 272 LEU A O 1
ATOM 1998 N N . LEU A 1 273 ? -10.081 -5.312 7.267 1.00 98.62 273 LEU A N 1
ATOM 1999 C CA . LEU A 1 273 ? -9.086 -6.321 7.610 1.00 98.62 273 LEU A CA 1
ATOM 2000 C C . LEU A 1 273 ? -7.680 -5.825 7.265 1.00 98.62 273 LEU A C 1
ATOM 2002 O O . LEU A 1 273 ? -7.335 -5.665 6.094 1.00 98.62 273 LEU A O 1
ATOM 2006 N N . LEU A 1 274 ? -6.847 -5.622 8.278 1.00 98.56 274 LEU A N 1
ATOM 2007 C CA . LEU A 1 274 ? -5.438 -5.283 8.128 1.00 98.56 274 LEU A CA 1
ATOM 2008 C C . LEU A 1 274 ? -4.586 -6.540 8.324 1.00 98.56 274 LEU A C 1
ATOM 2010 O O . LEU A 1 274 ? -4.502 -7.079 9.428 1.00 98.56 274 LEU A O 1
ATOM 2014 N N . VAL A 1 275 ? -3.925 -6.998 7.262 1.00 98.00 275 VAL A N 1
ATOM 2015 C CA . VAL A 1 275 ? -3.030 -8.165 7.300 1.00 98.00 275 VAL A CA 1
ATOM 2016 C C . VAL A 1 275 ? -1.688 -7.826 6.678 1.00 98.00 275 VAL A C 1
ATOM 2018 O O . VAL A 1 275 ? -1.612 -7.037 5.749 1.00 98.00 275 VAL A O 1
ATOM 2021 N N . HIS A 1 276 ? -0.606 -8.430 7.161 1.00 97.94 276 HIS A N 1
ATOM 2022 C CA . HIS A 1 276 ? 0.705 -8.157 6.579 1.00 97.94 276 HIS A CA 1
ATOM 2023 C C . HIS A 1 276 ? 0.864 -8.877 5.235 1.00 97.94 276 HIS A C 1
ATOM 2025 O O . HIS A 1 276 ? 1.135 -8.253 4.210 1.00 97.94 276 HIS A O 1
ATOM 2031 N N . VAL A 1 277 ? 0.628 -10.194 5.223 1.00 97.00 277 VAL A N 1
ATOM 2032 C CA . VAL A 1 277 ? 0.781 -11.026 4.026 1.00 97.00 277 VAL A CA 1
ATOM 2033 C C . VAL A 1 277 ? -0.555 -11.102 3.287 1.00 97.00 277 VAL A C 1
ATOM 2035 O O . VAL A 1 277 ? -1.536 -11.561 3.877 1.00 97.00 277 VAL A O 1
ATOM 2038 N N . PRO A 1 278 ? -0.624 -10.781 1.981 1.00 96.00 278 PRO A N 1
ATOM 2039 C CA . PRO A 1 278 ? -1.882 -10.786 1.240 1.00 96.00 278 PRO A CA 1
ATOM 2040 C C . PRO A 1 278 ? -2.640 -12.106 1.313 1.00 96.00 278 PRO A C 1
ATOM 2042 O O . PRO A 1 278 ? -3.862 -12.089 1.293 1.00 96.00 278 PRO A O 1
ATOM 2045 N N . ARG A 1 279 ? -1.951 -13.252 1.426 1.00 94.12 279 ARG A N 1
ATOM 2046 C CA . ARG A 1 279 ? -2.567 -14.587 1.566 1.00 94.12 279 ARG A CA 1
ATOM 2047 C C . ARG A 1 279 ? -3.379 -14.786 2.842 1.00 94.12 279 ARG A C 1
ATOM 2049 O O . ARG A 1 279 ? -4.217 -15.676 2.861 1.00 94.12 279 ARG A O 1
ATOM 2056 N N . GLN A 1 280 ? -3.135 -13.981 3.870 1.00 94.69 280 GLN A N 1
ATOM 2057 C CA . GLN A 1 280 ? -3.865 -14.032 5.136 1.00 94.69 280 GLN A CA 1
ATOM 2058 C C . GLN A 1 280 ? -5.216 -13.313 5.060 1.00 94.69 280 GLN A C 1
ATOM 2060 O O . GLN A 1 280 ? -6.015 -13.445 5.979 1.00 94.69 280 GLN A O 1
ATOM 2065 N N . ALA A 1 281 ? -5.481 -12.562 3.984 1.00 94.94 281 ALA A N 1
ATOM 2066 C CA . ALA A 1 281 ? -6.788 -11.960 3.771 1.00 94.94 281 ALA A CA 1
ATOM 2067 C C . ALA A 1 281 ? -7.852 -13.051 3.593 1.00 94.94 281 ALA A C 1
ATOM 2069 O O . ALA A 1 281 ? -7.628 -14.013 2.848 1.00 94.94 281 ALA A O 1
ATOM 2070 N N . VAL A 1 282 ? -8.992 -12.851 4.250 1.00 94.50 282 VAL A N 1
ATOM 2071 C CA . VAL A 1 282 ? -10.166 -13.732 4.272 1.00 94.50 282 VAL A CA 1
ATOM 2072 C C . VAL A 1 282 ? -11.427 -12.932 3.933 1.00 94.50 282 VAL A C 1
ATOM 2074 O O . VAL A 1 282 ? -11.423 -11.705 4.046 1.00 94.50 282 VAL A O 1
ATOM 2077 N N . GLY A 1 283 ? -12.495 -13.622 3.526 1.00 94.75 283 GLY A N 1
ATOM 2078 C CA . GLY A 1 283 ? -13.807 -13.008 3.309 1.00 94.75 283 GLY A CA 1
ATOM 2079 C C . GLY A 1 283 ? -14.496 -12.535 4.592 1.00 94.75 283 GLY A C 1
ATOM 2080 O O . GLY A 1 283 ? -14.022 -12.768 5.704 1.00 94.75 283 GLY A O 1
ATOM 2081 N N . GLY A 1 284 ? -15.660 -11.902 4.434 1.00 95.19 284 GLY A N 1
ATOM 2082 C CA . GLY A 1 284 ? -16.516 -11.459 5.546 1.00 95.19 284 GLY A CA 1
ATOM 2083 C C . GLY A 1 284 ? -16.249 -10.035 6.043 1.00 95.19 284 GLY A C 1
ATOM 2084 O O . GLY A 1 284 ? -16.988 -9.553 6.902 1.00 95.19 284 GLY A O 1
ATOM 2085 N N . TRP A 1 285 ? -15.254 -9.361 5.465 1.00 98.00 285 TRP A N 1
ATOM 2086 C CA . TRP A 1 285 ? -14.896 -7.963 5.723 1.00 98.00 285 TRP A CA 1
ATOM 2087 C C . TRP A 1 285 ? -15.326 -7.072 4.552 1.00 98.00 285 TRP A C 1
ATOM 2089 O O . TRP A 1 285 ? -15.459 -7.558 3.426 1.00 98.00 285 TRP A O 1
ATOM 2099 N N . ASP A 1 286 ? -15.526 -5.776 4.791 1.00 98.31 286 ASP A N 1
ATOM 2100 C CA . ASP A 1 286 ? -15.935 -4.838 3.736 1.00 98.31 286 ASP A CA 1
ATOM 2101 C C . ASP A 1 286 ? -14.728 -4.361 2.902 1.00 98.31 286 ASP A C 1
ATOM 2103 O O . ASP A 1 286 ? -14.859 -4.064 1.715 1.00 98.31 286 ASP A O 1
ATOM 2107 N N . LEU A 1 287 ? -13.526 -4.370 3.491 1.00 98.56 287 LEU A N 1
ATOM 2108 C CA . LEU A 1 287 ? -12.257 -4.098 2.814 1.00 98.56 287 LEU A CA 1
ATOM 2109 C C . LEU A 1 287 ? -11.115 -4.874 3.481 1.00 98.56 287 LEU A C 1
ATOM 2111 O O . LEU A 1 287 ? -11.080 -4.996 4.698 1.00 98.56 287 LEU A O 1
ATOM 2115 N N . ALA A 1 288 ? -10.142 -5.350 2.710 1.00 98.50 288 ALA A N 1
ATOM 2116 C CA . ALA A 1 288 ? -8.877 -5.864 3.221 1.00 98.50 288 ALA A CA 1
ATOM 2117 C C . ALA A 1 288 ? -7.697 -5.076 2.641 1.00 98.50 288 ALA A C 1
ATOM 2119 O O . ALA A 1 288 ? -7.711 -4.689 1.470 1.00 98.50 288 ALA A O 1
ATOM 2120 N N . VAL A 1 289 ? -6.655 -4.860 3.441 1.00 98.56 289 VAL A N 1
ATOM 2121 C CA . VAL A 1 289 ? -5.436 -4.157 3.020 1.00 98.56 289 VAL A CA 1
ATOM 2122 C C . VAL A 1 289 ? -4.203 -4.939 3.466 1.00 98.56 289 VAL A C 1
ATOM 2124 O O . VAL A 1 289 ? -4.160 -5.441 4.590 1.00 98.56 289 VAL A O 1
ATOM 2127 N N . ALA A 1 290 ? -3.218 -5.060 2.570 1.00 98.25 290 ALA A N 1
ATOM 2128 C CA . ALA A 1 290 ? -1.999 -5.827 2.807 1.00 98.25 290 ALA A CA 1
ATOM 2129 C C . ALA A 1 290 ? -0.727 -5.213 2.202 1.00 98.25 290 ALA A C 1
ATOM 2131 O O . ALA A 1 290 ? -0.799 -4.350 1.324 1.00 98.25 290 ALA A O 1
ATOM 2132 N N . GLY A 1 291 ? 0.438 -5.692 2.655 1.00 96.31 291 GLY A N 1
ATOM 2133 C CA . GLY A 1 291 ? 1.776 -5.306 2.184 1.00 96.31 291 GLY A CA 1
ATOM 2134 C C . GLY A 1 291 ? 2.607 -6.511 1.733 1.00 96.31 291 GLY A C 1
ATOM 2135 O O . GLY A 1 291 ? 2.118 -7.343 0.962 1.00 96.31 291 GLY A O 1
ATOM 2136 N N . HIS A 1 292 ? 3.849 -6.609 2.219 1.00 97.25 292 HIS A N 1
ATOM 2137 C CA . HIS A 1 292 ? 4.758 -7.764 2.145 1.00 97.25 292 HIS A CA 1
ATOM 2138 C C . HIS A 1 292 ? 5.365 -8.081 0.772 1.00 97.25 292 HIS A C 1
ATOM 2140 O O . HIS A 1 292 ? 6.507 -8.517 0.674 1.00 97.25 292 HIS A O 1
ATOM 2146 N N . LEU A 1 293 ? 4.625 -7.904 -0.325 1.00 94.00 293 LEU A N 1
ATOM 2147 C CA . LEU A 1 293 ? 5.065 -8.401 -1.637 1.00 94.00 293 LEU A CA 1
ATOM 2148 C C . LEU A 1 293 ? 5.978 -7.439 -2.403 1.00 94.00 293 LEU A C 1
ATOM 2150 O O . LEU A 1 293 ? 6.509 -7.819 -3.446 1.00 94.00 293 LEU A O 1
ATOM 2154 N N . HIS A 1 294 ? 6.129 -6.189 -1.958 1.00 93.25 294 HIS A N 1
ATOM 2155 C CA . HIS A 1 294 ? 6.946 -5.156 -2.617 1.00 93.25 294 HIS A CA 1
ATOM 2156 C C . HIS A 1 294 ? 6.625 -4.903 -4.106 1.00 93.25 294 HIS A C 1
ATOM 2158 O O . HIS A 1 294 ? 7.454 -4.390 -4.864 1.00 93.25 294 HIS A O 1
ATOM 2164 N N . GLY A 1 295 ? 5.456 -5.352 -4.583 1.00 88.38 295 GLY A N 1
ATOM 2165 C CA . GLY A 1 295 ? 5.150 -5.448 -6.017 1.00 88.38 295 GLY A CA 1
ATOM 2166 C C . GLY A 1 295 ? 6.134 -6.317 -6.819 1.00 88.38 295 GLY A C 1
ATOM 2167 O O . GLY A 1 295 ? 6.219 -6.177 -8.036 1.00 88.38 295 GLY A O 1
ATOM 2168 N N . GLY A 1 296 ? 6.918 -7.170 -6.151 1.00 89.38 296 GLY A N 1
ATOM 2169 C CA . GLY A 1 296 ? 8.010 -7.952 -6.731 1.00 89.38 296 GLY A CA 1
ATOM 2170 C C . GLY A 1 296 ? 9.284 -7.155 -7.030 1.00 89.38 296 GLY A C 1
ATOM 2171 O O . GLY A 1 296 ? 10.181 -7.706 -7.663 1.00 89.38 296 GLY A O 1
ATOM 2172 N N . GLN A 1 297 ? 9.361 -5.879 -6.618 1.00 89.25 297 GLN A N 1
ATOM 2173 C CA . GLN A 1 297 ? 10.442 -4.902 -6.861 1.00 89.25 297 GLN A CA 1
ATOM 2174 C C . GLN A 1 297 ? 10.751 -4.575 -8.334 1.00 89.25 297 GLN A C 1
ATOM 2176 O O . GLN A 1 297 ? 11.138 -3.450 -8.647 1.00 89.25 297 GLN A O 1
ATOM 2181 N N . VAL A 1 298 ? 10.552 -5.515 -9.252 1.00 86.44 298 VAL A N 1
ATOM 2182 C CA . VAL A 1 298 ? 10.749 -5.387 -10.694 1.00 86.44 298 VAL A CA 1
ATOM 2183 C C . VAL A 1 298 ? 9.423 -5.676 -11.381 1.00 86.44 298 VAL A C 1
ATOM 2185 O O . VAL A 1 298 ? 8.892 -6.780 -11.287 1.00 86.44 298 VAL A O 1
ATOM 2188 N N . VAL A 1 299 ? 8.905 -4.689 -12.107 1.00 85.12 299 VAL A N 1
ATOM 2189 C CA . VAL A 1 299 ? 7.667 -4.812 -12.881 1.00 85.12 299 VAL A CA 1
ATOM 2190 C C . VAL A 1 299 ? 7.988 -4.660 -14.363 1.00 85.12 299 VAL A C 1
ATOM 2192 O O . VAL A 1 299 ? 8.169 -3.562 -14.888 1.00 85.12 299 VAL A O 1
ATOM 2195 N N . LEU A 1 300 ? 8.080 -5.786 -15.063 1.00 75.00 300 LEU A N 1
ATOM 2196 C CA . LEU A 1 300 ? 8.253 -5.813 -16.517 1.00 75.00 300 LEU A CA 1
ATOM 2197 C C . LEU A 1 300 ? 6.914 -5.618 -17.227 1.00 75.00 300 LEU A C 1
ATOM 2199 O O . LEU A 1 300 ? 6.829 -4.884 -18.212 1.00 75.00 300 LEU A O 1
ATOM 2203 N N . VAL A 1 301 ? 5.875 -6.265 -16.694 1.00 76.19 301 VAL A N 1
ATOM 2204 C CA . VAL A 1 301 ? 4.504 -6.224 -17.202 1.00 76.19 301 VAL A CA 1
ATOM 2205 C C . VAL A 1 301 ? 3.551 -6.091 -16.020 1.00 76.19 301 VAL A C 1
ATOM 2207 O O . VAL A 1 301 ? 3.602 -6.887 -15.083 1.00 76.19 301 VAL A O 1
ATOM 2210 N N . GLU A 1 302 ? 2.657 -5.110 -16.092 1.00 78.38 302 GLU A N 1
ATOM 2211 C CA . GLU A 1 302 ? 1.570 -4.916 -15.135 1.00 78.38 302 GLU A CA 1
ATOM 2212 C C . GLU A 1 302 ? 0.225 -5.120 -15.847 1.00 78.38 302 GLU A C 1
ATOM 2214 O O . GLU A 1 302 ? -0.051 -4.497 -16.872 1.00 78.38 302 GLU A O 1
ATOM 2219 N N . ARG A 1 303 ? -0.593 -6.037 -15.322 1.00 74.62 303 ARG A N 1
ATOM 2220 C CA . ARG A 1 303 ? -2.009 -6.231 -15.682 1.00 74.62 303 ARG A CA 1
ATOM 2221 C C . ARG A 1 303 ? -2.824 -6.216 -14.383 1.00 74.62 303 ARG A C 1
ATOM 2223 O O . ARG A 1 303 ? -2.621 -5.348 -13.546 1.00 74.62 303 ARG A O 1
ATOM 2230 N N . THR A 1 304 ? -3.662 -7.225 -14.144 1.00 76.00 304 THR A N 1
ATOM 2231 C CA . THR A 1 304 ? -4.207 -7.517 -12.804 1.00 76.00 304 THR A CA 1
ATOM 2232 C C . THR A 1 304 ? -3.117 -7.903 -11.799 1.00 76.00 304 THR A C 1
ATOM 2234 O O . THR A 1 304 ? -3.281 -7.735 -10.595 1.00 76.00 304 THR A O 1
ATOM 2237 N N . ARG A 1 305 ? -1.983 -8.402 -12.301 1.00 85.00 305 ARG A N 1
ATOM 2238 C CA . ARG A 1 305 ? -0.807 -8.810 -11.531 1.00 85.00 305 ARG A CA 1
ATOM 2239 C C . ARG A 1 305 ? 0.453 -8.113 -12.037 1.00 85.00 305 ARG A C 1
ATOM 2241 O O . ARG A 1 305 ? 0.494 -7.661 -13.184 1.00 85.00 305 ARG A O 1
ATOM 2248 N N . MET A 1 306 ? 1.481 -8.084 -11.198 1.00 83.62 306 MET A N 1
ATOM 2249 C CA . MET A 1 306 ? 2.798 -7.526 -11.500 1.00 83.62 306 MET A CA 1
ATOM 2250 C C . MET A 1 306 ? 3.809 -8.652 -11.748 1.00 83.62 306 MET A C 1
ATOM 2252 O O . MET A 1 306 ? 4.044 -9.488 -10.878 1.00 83.62 306 MET A O 1
ATOM 2256 N N . TRP A 1 307 ? 4.414 -8.684 -12.936 1.00 80.31 307 TRP A N 1
ATOM 2257 C CA . TRP A 1 307 ? 5.360 -9.727 -13.349 1.00 80.31 307 TRP A CA 1
ATOM 2258 C C . TRP A 1 307 ? 6.806 -9.211 -13.363 1.00 80.31 307 TRP A C 1
ATOM 2260 O O . TRP A 1 307 ? 7.026 -8.084 -13.814 1.00 80.31 307 TRP A O 1
ATOM 2270 N N . PRO A 1 308 ? 7.800 -10.034 -12.969 1.00 82.19 308 PRO A N 1
ATOM 2271 C CA . PRO A 1 308 ? 7.696 -11.466 -12.666 1.00 82.19 308 PRO A CA 1
ATOM 2272 C C . PRO A 1 308 ? 7.270 -11.813 -11.233 1.00 82.19 308 PRO A C 1
ATOM 2274 O O . PRO A 1 308 ? 7.085 -12.994 -10.968 1.00 82.19 308 PRO A O 1
ATOM 2277 N N . GLY A 1 309 ? 7.079 -10.845 -10.325 1.00 82.38 309 GLY A N 1
ATOM 2278 C CA . GLY A 1 309 ? 6.726 -11.120 -8.918 1.00 82.38 309 GLY A CA 1
ATOM 2279 C C . GLY A 1 309 ? 5.532 -12.071 -8.740 1.00 82.38 309 GLY A C 1
ATOM 2280 O O . GLY A 1 309 ? 5.543 -12.936 -7.869 1.00 82.38 309 GLY A O 1
ATOM 2281 N N . ALA A 1 310 ? 4.562 -12.008 -9.654 1.00 84.19 310 ALA A N 1
ATOM 2282 C CA . ALA A 1 310 ? 3.413 -12.906 -9.707 1.00 84.19 310 ALA A CA 1
ATOM 2283 C C . ALA A 1 310 ? 3.743 -14.406 -9.872 1.00 84.19 310 ALA A C 1
ATOM 2285 O O . ALA A 1 310 ? 2.894 -15.237 -9.555 1.00 84.19 310 ALA A O 1
ATOM 2286 N N . LEU A 1 311 ? 4.944 -14.760 -10.351 1.00 74.50 311 LEU A N 1
ATOM 2287 C CA . LEU A 1 311 ? 5.439 -16.145 -10.384 1.00 74.50 311 LEU A CA 1
ATOM 2288 C C . LEU A 1 311 ? 5.744 -16.681 -8.980 1.00 74.50 311 LEU A C 1
ATOM 2290 O O . LEU A 1 311 ? 5.619 -17.880 -8.753 1.00 74.50 311 LEU A O 1
ATOM 2294 N N . LEU A 1 312 ? 6.148 -15.804 -8.057 1.00 83.50 312 LEU A N 1
ATOM 2295 C CA . LEU A 1 312 ? 6.451 -16.149 -6.667 1.00 83.50 312 LEU A CA 1
ATOM 2296 C C . LEU A 1 312 ? 5.176 -16.119 -5.822 1.00 83.50 312 LEU A C 1
ATOM 2298 O O . LEU A 1 312 ? 4.907 -17.035 -5.046 1.00 83.50 312 LEU A O 1
ATOM 2302 N N . ASP A 1 313 ? 4.355 -15.084 -6.015 1.00 87.69 313 ASP A N 1
ATOM 2303 C CA . ASP A 1 313 ? 3.066 -14.967 -5.347 1.00 87.69 313 ASP A CA 1
ATOM 2304 C C . ASP A 1 313 ? 1.979 -14.412 -6.270 1.00 87.69 313 ASP A C 1
ATOM 2306 O O . ASP A 1 313 ? 2.037 -13.263 -6.708 1.00 87.69 313 ASP A O 1
ATOM 2310 N N . GLY A 1 314 ? 0.926 -15.200 -6.505 1.00 87.19 314 GLY A N 1
ATOM 2311 C CA . GLY A 1 314 ? -0.197 -14.822 -7.366 1.00 87.19 314 GLY A CA 1
ATOM 2312 C C . GLY A 1 314 ? -1.029 -13.628 -6.871 1.00 87.19 314 GLY A C 1
ATOM 2313 O O . GLY A 1 314 ? -1.846 -13.123 -7.649 1.00 87.19 314 GLY A O 1
ATOM 2314 N N . ARG A 1 315 ? -0.828 -13.171 -5.624 1.00 90.06 315 ARG A N 1
ATOM 2315 C CA . ARG A 1 315 ? -1.385 -11.929 -5.057 1.00 90.06 315 ARG A CA 1
ATOM 2316 C C . ARG A 1 315 ? -0.448 -10.720 -5.238 1.00 90.06 315 ARG A C 1
ATOM 2318 O O . ARG A 1 315 ? -0.730 -9.649 -4.713 1.00 90.06 315 ARG A O 1
ATOM 2325 N N . THR A 1 316 ? 0.633 -10.839 -6.019 1.00 91.38 316 THR A N 1
ATOM 2326 C CA . THR A 1 316 ? 1.455 -9.689 -6.442 1.00 91.38 316 THR A CA 1
ATOM 2327 C C . THR A 1 316 ? 0.694 -8.869 -7.488 1.00 91.38 316 THR A C 1
ATOM 2329 O O . THR A 1 316 ? 0.690 -9.186 -8.678 1.00 91.38 316 THR A O 1
ATOM 2332 N N . GLY A 1 317 ? 0.021 -7.811 -7.049 1.00 91.12 317 GLY A N 1
ATOM 2333 C CA . GLY A 1 317 ? -0.800 -6.918 -7.870 1.00 91.12 317 GLY A CA 1
ATOM 2334 C C . GLY A 1 317 ? -1.307 -5.747 -7.032 1.00 91.12 317 GLY A C 1
ATOM 2335 O O . GLY A 1 317 ? -0.867 -5.590 -5.900 1.00 91.12 317 GLY A O 1
ATOM 2336 N N . ARG A 1 318 ? -2.208 -4.913 -7.568 1.00 93.88 318 ARG A N 1
ATOM 2337 C CA . ARG A 1 318 ? -2.761 -3.768 -6.807 1.00 93.88 318 ARG A CA 1
ATOM 2338 C C . ARG A 1 318 ? -4.059 -4.092 -6.078 1.00 93.88 318 ARG A C 1
ATOM 2340 O O . ARG A 1 318 ? -4.251 -3.627 -4.957 1.00 93.88 318 ARG A O 1
ATOM 2347 N N . ARG A 1 319 ? -4.948 -4.843 -6.737 1.00 95.00 319 ARG A N 1
ATOM 2348 C CA . ARG A 1 319 ? -6.304 -5.143 -6.265 1.00 95.00 319 ARG A CA 1
ATOM 2349 C C . ARG A 1 319 ? -6.683 -6.587 -6.565 1.00 95.00 319 ARG A C 1
ATOM 2351 O O . ARG A 1 319 ? -6.384 -7.092 -7.646 1.00 95.00 319 ARG A O 1
ATOM 2358 N N . PHE 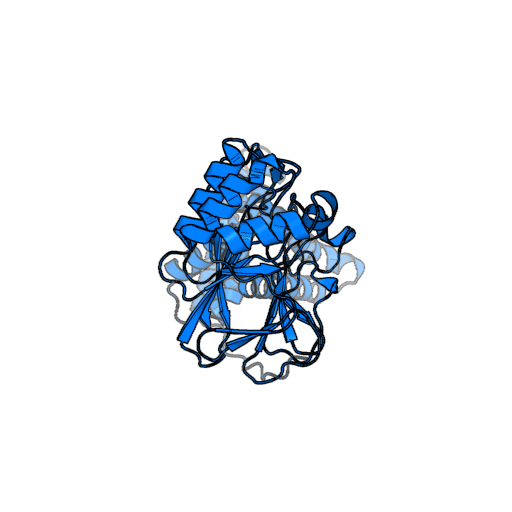A 1 320 ? -7.380 -7.209 -5.624 1.00 93.75 320 PHE A N 1
ATOM 2359 C CA . PHE A 1 320 ? -7.946 -8.550 -5.732 1.00 93.75 320 PHE A CA 1
ATOM 2360 C C . PHE A 1 320 ? -9.319 -8.594 -5.060 1.00 93.75 320 PHE A C 1
ATOM 2362 O O . PHE A 1 320 ? -9.732 -7.637 -4.410 1.00 93.75 320 PHE A O 1
ATOM 2369 N N . VAL A 1 321 ? -10.007 -9.724 -5.197 1.00 94.75 321 VAL A N 1
ATOM 2370 C CA . VAL A 1 321 ? -11.201 -10.055 -4.414 1.00 94.75 321 VAL A CA 1
ATOM 2371 C C . VAL A 1 321 ? -10.965 -11.421 -3.783 1.00 94.75 321 VAL A C 1
ATOM 2373 O O . VAL A 1 321 ? -10.535 -12.349 -4.471 1.00 94.75 321 VAL A O 1
ATOM 2376 N N . VAL A 1 322 ? -11.206 -11.531 -2.480 1.00 93.31 322 VAL A N 1
ATOM 2377 C CA . VAL A 1 322 ? -11.058 -12.762 -1.699 1.00 93.31 322 VAL A CA 1
ATOM 2378 C C . VAL A 1 322 ? -12.393 -13.053 -1.034 1.00 93.31 322 VAL A C 1
ATOM 2380 O O . VAL A 1 322 ? -12.814 -12.295 -0.170 1.00 93.31 322 VAL A O 1
ATOM 2383 N N . ASP A 1 323 ? -13.074 -14.115 -1.467 1.00 92.62 323 ASP A N 1
ATOM 2384 C CA . ASP A 1 323 ? -14.367 -14.546 -0.913 1.00 92.62 323 ASP A CA 1
ATOM 2385 C C . ASP A 1 323 ? -15.389 -13.396 -0.782 1.00 92.62 323 ASP A C 1
ATOM 2387 O O . ASP A 1 323 ? -16.079 -13.248 0.224 1.00 92.62 323 ASP A O 1
ATOM 2391 N N . GLY A 1 324 ? -15.448 -12.539 -1.808 1.00 91.69 324 GLY A N 1
ATOM 2392 C CA . GLY A 1 324 ? -16.326 -11.364 -1.863 1.00 91.69 324 GLY A CA 1
ATOM 2393 C C . GLY A 1 324 ? -15.766 -10.089 -1.218 1.00 91.69 324 GLY A C 1
ATOM 2394 O O . GLY A 1 324 ? -16.301 -9.017 -1.474 1.00 91.69 324 GLY A O 1
ATOM 2395 N N . THR A 1 325 ? -14.670 -10.165 -0.460 1.00 95.94 325 THR A N 1
ATOM 2396 C CA . THR A 1 325 ? -14.002 -9.003 0.147 1.00 95.94 325 THR A CA 1
ATOM 2397 C C . THR A 1 325 ? -12.969 -8.399 -0.818 1.00 95.94 325 THR A C 1
ATOM 2399 O O . THR A 1 325 ? -12.047 -9.104 -1.248 1.00 95.94 325 THR A O 1
ATOM 2402 N N . PRO A 1 326 ? -13.061 -7.102 -1.164 1.00 97.69 326 PRO A N 1
ATOM 2403 C CA . PRO A 1 326 ? -12.014 -6.400 -1.902 1.00 97.69 326 PRO A CA 1
ATOM 2404 C C . PRO A 1 326 ? -10.697 -6.378 -1.116 1.00 97.69 326 PRO A C 1
ATOM 2406 O O . PRO A 1 326 ? -10.685 -6.068 0.070 1.00 97.69 326 PRO A O 1
ATOM 2409 N N . LEU A 1 327 ? -9.578 -6.670 -1.778 1.00 98.12 327 LEU A N 1
ATOM 2410 C CA . LEU A 1 327 ? -8.236 -6.655 -1.195 1.00 98.12 327 LEU A CA 1
ATOM 2411 C C . LEU A 1 327 ? -7.346 -5.661 -1.942 1.00 98.12 327 LEU A C 1
ATOM 2413 O O . LEU A 1 327 ? -7.076 -5.837 -3.132 1.00 98.12 327 LEU A O 1
ATOM 2417 N N . LEU A 1 328 ? -6.834 -4.662 -1.228 1.00 98.50 328 LEU A N 1
ATOM 2418 C CA . LEU A 1 328 ? -5.814 -3.736 -1.708 1.00 98.50 328 LEU A CA 1
ATOM 2419 C C . LEU A 1 328 ? -4.432 -4.213 -1.261 1.00 98.50 328 LEU A C 1
ATOM 2421 O O . LEU A 1 328 ? -4.201 -4.459 -0.081 1.00 98.50 328 LEU A O 1
ATOM 2425 N N . VAL A 1 329 ? -3.496 -4.321 -2.201 1.00 98.06 329 VAL A N 1
ATOM 2426 C CA . VAL A 1 329 ? -2.115 -4.726 -1.908 1.00 98.06 329 VAL A CA 1
ATOM 2427 C C . VAL A 1 329 ? -1.177 -3.563 -2.211 1.00 98.06 329 VAL A C 1
ATOM 2429 O O . VAL A 1 329 ? -1.179 -3.007 -3.314 1.00 98.06 329 VAL A O 1
ATOM 2432 N N . SER A 1 330 ? -0.414 -3.171 -1.198 1.00 97.31 330 SER A N 1
ATOM 2433 C CA . SER A 1 330 ? 0.625 -2.150 -1.254 1.00 97.31 330 SER A CA 1
ATOM 2434 C C . SER A 1 330 ? 1.911 -2.722 -1.848 1.00 97.31 330 SER A C 1
ATOM 2436 O O . SER A 1 330 ? 2.289 -3.863 -1.580 1.00 97.31 330 SER A O 1
ATOM 2438 N N . ARG A 1 331 ? 2.633 -1.906 -2.620 1.00 95.56 331 ARG A N 1
ATOM 2439 C CA . ARG A 1 331 ? 4.016 -2.189 -3.033 1.00 95.56 331 ARG A CA 1
ATOM 2440 C C . ARG A 1 331 ? 5.043 -1.857 -1.949 1.00 95.56 331 ARG A C 1
ATOM 2442 O O . ARG A 1 331 ? 6.230 -1.997 -2.224 1.00 95.56 331 ARG A O 1
ATOM 2449 N N . GLY A 1 332 ? 4.630 -1.399 -0.771 1.00 96.50 332 GLY A N 1
ATOM 2450 C CA . GLY A 1 332 ? 5.516 -1.079 0.348 1.00 96.50 332 GLY A CA 1
ATOM 2451 C C . GLY A 1 332 ? 6.246 0.260 0.197 1.00 96.50 332 GLY A C 1
ATOM 2452 O O . GLY A 1 332 ? 6.558 0.703 -0.915 1.00 96.50 332 GLY A O 1
ATOM 2453 N N . ALA A 1 333 ? 6.538 0.903 1.328 1.00 96.19 333 ALA A N 1
ATOM 2454 C CA . ALA A 1 333 ? 7.185 2.216 1.370 1.00 96.19 333 ALA A CA 1
ATOM 2455 C C . ALA A 1 333 ? 8.721 2.137 1.279 1.00 96.19 333 ALA A C 1
ATOM 2457 O O . ALA A 1 333 ? 9.392 3.135 0.994 1.00 96.19 333 ALA A O 1
ATOM 2458 N N . SER A 1 334 ? 9.287 0.953 1.506 1.00 94.00 334 SER A N 1
ATOM 2459 C CA . SER A 1 334 ? 10.715 0.655 1.437 1.00 94.00 334 SER A CA 1
ATOM 2460 C C . SER A 1 334 ? 10.938 -0.815 1.054 1.00 94.00 334 SER A C 1
ATOM 2462 O O . SER A 1 334 ? 10.025 -1.497 0.598 1.00 94.00 334 SER A O 1
ATOM 2464 N N . ASP A 1 335 ? 12.184 -1.282 1.172 1.00 89.19 335 ASP A N 1
ATOM 2465 C CA . ASP A 1 335 ? 12.625 -2.635 0.807 1.00 89.19 335 ASP A CA 1
ATOM 2466 C C . ASP A 1 335 ? 13.906 -3.000 1.541 1.00 89.19 335 ASP A C 1
ATOM 2468 O O . ASP A 1 335 ? 14.763 -2.132 1.742 1.00 89.19 335 ASP A O 1
ATOM 2472 N N . THR A 1 336 ? 14.142 -4.287 1.769 1.00 79.94 336 THR A N 1
ATOM 2473 C CA . THR A 1 336 ? 15.468 -4.772 2.172 1.00 79.94 336 THR A CA 1
ATOM 2474 C C . THR A 1 336 ? 16.511 -4.574 1.065 1.00 79.94 336 THR A C 1
ATOM 2476 O O . THR A 1 336 ? 17.624 -4.122 1.342 1.00 79.94 336 THR A O 1
ATOM 2479 N N . LEU A 1 337 ? 16.151 -4.836 -0.199 1.00 80.50 337 LEU A N 1
ATOM 2480 C CA . LEU A 1 337 ? 17.024 -4.635 -1.360 1.00 80.50 337 LEU A CA 1
ATOM 2481 C C . LEU A 1 337 ? 16.720 -3.284 -2.026 1.00 80.50 337 LEU A C 1
ATOM 2483 O O . LEU A 1 337 ? 15.624 -3.109 -2.551 1.00 80.50 337 LEU A O 1
ATOM 2487 N N . PRO A 1 338 ? 17.652 -2.315 -2.046 1.00 80.56 338 PRO A N 1
ATOM 2488 C CA . PRO A 1 338 ? 17.375 -0.939 -2.456 1.00 80.56 338 PRO A CA 1
ATOM 2489 C C . PRO A 1 338 ? 17.374 -0.766 -3.984 1.00 80.56 338 PRO A C 1
ATOM 2491 O O . PRO A 1 338 ? 17.984 0.168 -4.495 1.00 80.56 338 PRO A O 1
ATOM 2494 N N . VAL A 1 339 ? 16.742 -1.676 -4.721 1.00 84.75 339 VAL A N 1
ATOM 2495 C CA . VAL A 1 339 ? 16.629 -1.616 -6.180 1.00 84.75 339 VAL A CA 1
ATOM 2496 C C . VAL A 1 339 ? 15.191 -1.907 -6.561 1.00 84.75 339 VAL A C 1
ATOM 2498 O O . VAL A 1 339 ? 14.641 -2.946 -6.195 1.00 84.75 339 VAL A O 1
ATOM 2501 N N . ARG A 1 340 ? 14.587 -0.992 -7.317 1.00 88.94 340 ARG A N 1
ATOM 2502 C CA . ARG A 1 340 ? 13.260 -1.176 -7.894 1.00 88.94 340 ARG A CA 1
ATOM 2503 C C . ARG A 1 340 ? 13.239 -0.775 -9.359 1.00 88.94 340 ARG A C 1
ATOM 2505 O O . ARG A 1 340 ? 13.764 0.273 -9.718 1.00 88.94 340 ARG A O 1
ATOM 2512 N N . TRP A 1 341 ? 12.584 -1.574 -10.195 1.00 84.50 341 TRP A N 1
ATOM 2513 C CA . TRP A 1 341 ? 12.370 -1.270 -11.608 1.00 84.50 341 TRP A CA 1
ATOM 2514 C C . TRP A 1 341 ? 10.876 -1.179 -11.909 1.00 84.50 341 TRP A C 1
ATOM 2516 O O . TRP A 1 341 ? 10.155 -2.158 -11.732 1.00 84.50 341 TRP A O 1
ATOM 2526 N N . ARG A 1 342 ? 10.393 -0.010 -12.352 1.00 85.50 342 ARG A N 1
ATOM 2527 C CA . ARG A 1 342 ? 8.967 0.276 -12.637 1.00 85.50 342 ARG A CA 1
ATOM 2528 C C . ARG A 1 342 ? 8.006 -0.077 -11.487 1.00 85.50 342 ARG A C 1
ATOM 2530 O O . ARG A 1 342 ? 6.807 -0.231 -11.691 1.00 85.50 342 ARG A O 1
ATOM 2537 N N . CYS A 1 343 ? 8.531 -0.157 -10.269 1.00 90.12 343 CYS A N 1
ATOM 2538 C CA . CYS A 1 343 ? 7.800 -0.507 -9.061 1.00 90.12 343 CYS A CA 1
ATOM 2539 C C . CYS A 1 343 ? 7.982 0.595 -8.008 1.00 90.12 343 CYS A C 1
ATOM 2541 O O . CYS A 1 343 ? 8.651 0.352 -7.012 1.00 90.12 343 CYS A O 1
ATOM 2543 N N . PRO A 1 344 ? 7.508 1.836 -8.210 1.00 91.50 344 PRO A N 1
ATOM 2544 C CA . PRO A 1 344 ? 7.722 2.895 -7.227 1.00 91.50 344 PRO A CA 1
ATOM 2545 C C . PRO A 1 344 ? 7.276 2.465 -5.823 1.00 91.50 344 PRO A C 1
ATOM 2547 O O . PRO A 1 344 ? 6.246 1.808 -5.660 1.00 91.50 344 PRO A O 1
ATOM 2550 N N . ARG A 1 345 ? 8.091 2.831 -4.828 1.00 93.50 345 ARG A N 1
ATOM 2551 C CA . ARG A 1 345 ? 7.734 2.734 -3.408 1.00 93.50 345 ARG A CA 1
ATOM 2552 C C . ARG A 1 345 ? 6.470 3.537 -3.178 1.00 93.50 345 ARG A C 1
ATOM 2554 O O . ARG A 1 345 ? 6.345 4.632 -3.730 1.00 93.50 345 ARG A O 1
ATOM 2561 N N . GLU A 1 346 ? 5.557 3.012 -2.376 1.00 95.88 346 GLU A N 1
ATOM 2562 C CA . GLU A 1 346 ? 4.251 3.635 -2.215 1.00 95.88 346 GLU A CA 1
ATOM 2563 C C . GLU A 1 346 ? 3.659 3.513 -0.816 1.00 95.88 346 GLU A C 1
ATOM 2565 O O . GLU A 1 346 ? 4.045 2.665 -0.013 1.00 95.88 346 GLU A O 1
ATOM 2570 N N . VAL A 1 347 ? 2.667 4.365 -0.583 1.00 98.38 347 VAL A N 1
ATOM 2571 C CA . VAL A 1 347 ? 1.666 4.262 0.480 1.00 98.38 347 VAL A CA 1
ATOM 2572 C C . VAL A 1 347 ? 0.284 4.402 -0.145 1.00 98.38 347 VAL A C 1
ATOM 2574 O O . VAL A 1 347 ? 0.143 5.003 -1.213 1.00 98.38 347 VAL A O 1
ATOM 2577 N N . LEU A 1 348 ? -0.734 3.838 0.498 1.00 98.50 348 LEU A N 1
ATOM 2578 C CA . LEU A 1 348 ? -2.109 3.904 0.009 1.00 98.50 348 LEU A CA 1
ATOM 2579 C C . LEU A 1 348 ? -2.872 4.951 0.806 1.00 98.50 348 LEU A C 1
ATOM 2581 O O . LEU A 1 348 ? -2.934 4.838 2.027 1.00 98.50 348 LEU A O 1
ATOM 2585 N N . ARG A 1 349 ? -3.474 5.929 0.133 1.00 98.50 349 ARG A N 1
ATOM 2586 C CA . ARG A 1 349 ? -4.438 6.843 0.746 1.00 98.50 349 ARG A CA 1
ATOM 2587 C C . ARG A 1 349 ? -5.835 6.399 0.335 1.00 98.50 349 ARG A C 1
ATOM 2589 O O . AR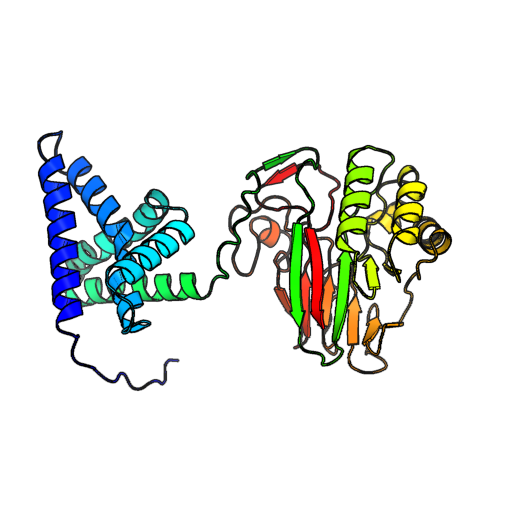G A 1 349 ? -6.129 6.351 -0.852 1.00 98.50 349 ARG A O 1
ATOM 2596 N N . ILE A 1 350 ? -6.645 5.997 1.306 1.00 98.50 350 ILE A N 1
ATOM 2597 C CA . ILE A 1 350 ? -7.915 5.301 1.098 1.00 98.50 350 ILE A CA 1
ATOM 2598 C C . ILE A 1 350 ? -9.041 6.186 1.629 1.00 98.50 350 ILE A C 1
ATOM 2600 O O . ILE A 1 350 ? -9.139 6.371 2.839 1.00 98.50 350 ILE A O 1
ATOM 2604 N N . ALA A 1 351 ? -9.870 6.720 0.736 1.00 98.19 351 ALA A N 1
ATOM 2605 C CA . ALA A 1 351 ? -11.113 7.403 1.083 1.00 98.19 351 ALA A CA 1
ATOM 2606 C C . ALA A 1 351 ? -12.247 6.377 1.260 1.00 98.19 351 ALA A C 1
ATOM 2608 O O . ALA A 1 351 ? -12.409 5.503 0.401 1.00 98.19 351 ALA A O 1
ATOM 2609 N N . LEU A 1 352 ? -12.985 6.487 2.369 1.00 96.38 352 LEU A N 1
ATOM 2610 C CA . LEU A 1 352 ? -14.030 5.575 2.850 1.00 96.38 352 LEU A CA 1
ATOM 2611 C C . LEU A 1 352 ? -15.374 6.273 3.068 1.00 96.38 352 LEU A C 1
ATOM 2613 O O . LEU A 1 352 ? -15.353 7.411 3.586 1.00 96.38 352 LEU A O 1
#

Foldseek 3Di:
DDPDDPPPDPPDVVNVVLVVVLQVVLQVQLVVCPVPDHDVSSVLSSQLSCLLCLCLVVLCVVCVPDDPVVSSVVSQQLCVLCVHSVSSSVVLVVLVCQLPCVCVVVVCSPVSVVVSNVVSNVSVVLSVPDDRPPPDPDPLKFFLQPDQAAEAEAEAPQPQQFKEKEFEQLQFAPDPNSVRLLVRLLVSLPPGQEYEYQANNHQELRRLVSLLVSLLSHHAYEYEYDPSCVVNPVVSSCVSNVNSVYHYAPAWDDGSNEIEGQDDATPDPQYEHRHADQVRDADNHQAYEYEDQLLVLEAPDADQAGPPSCVVPVPSHQWDAHNNHIYGYASHQAHPGRMHGNRHRYMYIYGD